Protein 5CPG (pdb70)

B-factor: mean 17.78, std 11.26, range [3.41, 78.58]

Radius of gyration: 18.69 Å; Cα contacts (8 Å, |Δi|>4): 805; chains: 2; bounding box: 46×53×46 Å

Sequence (310 aa):
SQVQNIPYAELEVGQKAEYTSSIAERDLQLFAAVSGDRNPVHLDAAYAATTQFKERIAHGMLSGALISAAIATVLPGPGTIYLGQTTLRFTRPVKLGDDLKVELEVLEKLPKNRVRMATRVFNQAGKQVVDGEAEIMAPEEKLSVELAELPPISIGSQVQNIPYAELEVGQKAEYTSSIAERDLQLFAAVSGDRNPVHLDAAYAATTQFKERIAHGMLSGALISAAIATVLPGPGTIYLGQTLRRFTRPVKLGDDLKVELEVLEKLPKNRVRMATRVFNQAGKQVVDGEAEIMAPEEKLSVELAELPPISIG

Foldseek 3Di:
DWFKFQFLVRDDAFDKDKFKFWQALVLLVVVCVVVVPPDPLSHPQVVVCPDPVNGRFHDQCSLVVRQVVCCCPPYRHPQKFFDDKDKDFDDTGGHGKMKMWMKGFHDQDPPQKTKIWTWMAIPVRHTGMTIITIMRGHNDMDIGDDDDDDDDDDD/DKAKFQFLVRDDAFDKDKFKDWAALVLLVVVCVVVVPVDPLSHPQVVVCPDPNNGRFHDLCSLVVRLVCCCCPPYRHPQKFFDDKDKDFDATGGHGKMKMWMKGFHDADPQQKTKIWTWMATPVRHTGMTIITIIRGHHDMDMDDDDDDDDDDDD

Solvent-accessible surface area: 13517 Å² total; per-residue (Å²): 141,101,38,111,0,42,5,45,88,86,1,120,96,36,58,113,20,104,43,97,29,64,3,45,79,103,24,0,23,6,0,0,22,7,1,28,5,75,15,6,24,19,17,57,56,78,84,0,55,111,27,152,64,153,70,28,20,6,6,34,1,4,2,0,0,3,0,8,0,0,5,21,12,54,4,0,0,4,47,31,92,37,47,8,4,35,1,95,28,76,99,81,11,84,46,57,11,74,4,77,1,27,1,30,0,64,68,69,36,98,166,32,53,0,77,0,5,0,52,0,41,24,111,74,51,109,47,0,3,45,2,56,2,55,0,59,3,5,122,101,98,56,52,23,101,26,18,164,35,48,92,16,62,30,110,112,99,31,120,0,27,10,46,93,86,4,117,97,37,52,121,23,106,39,85,36,63,3,47,81,108,27,1,21,5,0,0,31,6,2,24,6,74,16,11,25,18,20,58,57,77,90,0,53,111,25,154,53,151,76,26,20,5,6,31,1,4,2,0,0,4,0,8,0,0,3,23,11,50,3,0,0,5,44,29,92,37,39,7,3,42,2,120,26,78,126,69,12,53,48,51,10,74,3,71,1,37,0,32,0,54,66,60,56,108,177,31,70,0,76,0,5,0,58,0,37,17,105,69,50,107,60,1,3,43,4,58,0,78,0,46,2,9,124,117,107,78,63,16,94,21,12,156,63,31,103,20,68,38,89

InterPro domains:
  IPR002539 MaoC-like dehydratase domain [PF01575] (16-117)
  IPR003965 Fatty acid synthase [PR01483] (26-48)
  IPR003965 Fatty acid synthase [PR01483] (48-69)
  IPR029069 HotDog domain superfamily [SSF54637] (5-141)
  IPR050965 UPF0336/Enoyl-CoA hydratase-related [PTHR43437] (12-140)

Structure (mmCIF, N/CA/C/O backbone):
data_5CPG
#
_entry.id   5CPG
#
_cell.length_a   63.530
_cell.length_b   65.721
_cell.length_c   77.453
_cell.angle_alpha   90.00
_cell.angle_beta   90.00
_cell.angle_gamma   90.00
#
_symmetry.space_group_name_H-M   'P 21 21 21'
#
loop_
_entity.id
_entity.type
_entity.pdbx_description
1 polymer '(R)-specific enoyl-CoA hydratase'
2 non-polymer GLYCEROL
3 water water
#
loop_
_atom_site.group_PDB
_atom_site.id
_atom_site.type_symbol
_atom_site.label_atom_id
_atom_site.label_alt_id
_atom_site.label_comp_id
_atom_site.label_asym_id
_atom_site.label_entity_id
_atom_site.label_seq_id
_atom_site.pdbx_PDB_ins_code
_atom_site.Cartn_x
_atom_site.Cartn_y
_atom_site.Cartn_z
_atom_site.occupancy
_atom_site.B_iso_or_equiv
_atom_site.auth_seq_id
_atom_site.auth_comp_id
_atom_site.auth_asym_id
_atom_site.auth_atom_id
_atom_site.pdbx_PDB_model_num
ATOM 1 N N . SER A 1 1 ? 23.762 -4.112 -6.621 1.00 51.74 2 SER A N 1
ATOM 2 C CA . SER A 1 1 ? 23.833 -5.140 -5.591 1.00 47.03 2 SER A CA 1
ATOM 3 C C . SER A 1 1 ? 22.549 -5.191 -4.776 1.00 55.18 2 SER A C 1
ATOM 4 O O . SER A 1 1 ? 21.672 -4.327 -4.897 1.00 52.62 2 SER A O 1
ATOM 7 N N . GLN A 1 2 ? 22.446 -6.213 -3.941 1.00 46.85 3 GLN A N 1
ATOM 8 C CA . GLN A 1 2 ? 21.361 -6.298 -2.979 1.00 33.43 3 GLN A CA 1
ATOM 9 C C . GLN A 1 2 ? 21.886 -6.078 -1.571 1.00 37.44 3 GLN A C 1
AT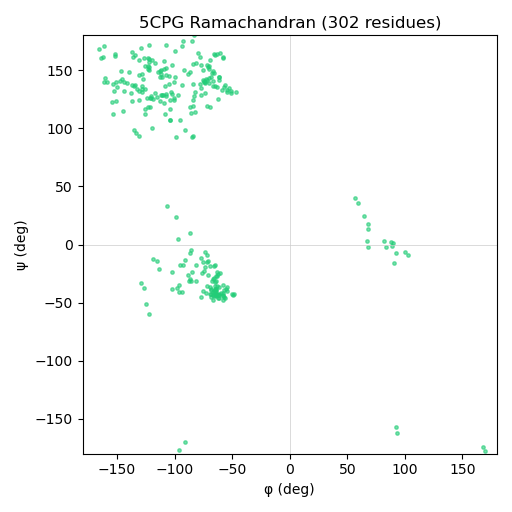OM 10 O O . GLN A 1 2 ? 23.049 -6.376 -1.275 1.00 29.81 3 GLN A O 1
ATOM 16 N N . VAL A 1 3 ? 21.021 -5.551 -0.709 1.00 28.39 4 VAL A N 1
ATOM 17 C CA . VAL A 1 3 ? 21.365 -5.324 0.687 1.00 24.64 4 VAL A CA 1
ATOM 18 C C . VAL A 1 3 ? 20.780 -6.434 1.552 1.00 20.28 4 VAL A C 1
ATOM 19 O O . VAL A 1 3 ? 19.585 -6.704 1.468 1.00 21.18 4 VAL A O 1
ATOM 23 N N . GLN A 1 4 ? 21.623 -7.086 2.358 1.00 21.39 5 GLN A N 1
ATOM 24 C CA . GLN A 1 4 ? 21.150 -8.142 3.264 1.00 27.28 5 GLN A CA 1
ATOM 25 C C . GLN A 1 4 ? 21.019 -7.586 4.665 1.00 17.79 5 GLN A C 1
ATOM 26 O O . GLN A 1 4 ? 21.870 -6.790 5.100 1.00 19.32 5 GLN A O 1
ATOM 32 N N . ASN A 1 5 ? 19.955 -7.973 5.367 1.00 21.01 6 ASN A N 1
ATOM 33 C CA . ASN A 1 5 ? 19.823 -7.525 6.749 1.00 14.04 6 ASN A CA 1
ATOM 34 C C . ASN A 1 5 ? 20.577 -8.428 7.706 1.00 28.40 6 ASN A C 1
ATOM 35 O O . ASN A 1 5 ? 21.201 -9.419 7.313 1.00 18.81 6 ASN A O 1
ATOM 40 N N . ILE A 1 6 ? 20.572 -8.012 8.956 1.00 15.47 7 ILE A N 1
ATOM 41 C CA . ILE A 1 6 ? 21.068 -8.798 10.080 1.00 19.81 7 ILE A CA 1
ATOM 42 C C . ILE A 1 6 ? 19.896 -8.996 11.052 1.00 15.09 7 ILE A C 1
ATOM 43 O O . ILE A 1 6 ? 19.556 -8.088 11.836 1.00 15.09 7 ILE A O 1
ATOM 48 N N . PRO A 1 7 ? 19.260 -10.177 11.003 1.00 17.20 8 PRO A N 1
ATOM 49 C CA . PRO A 1 7 ? 18.092 -10.461 11.841 1.00 14.32 8 PRO A CA 1
ATOM 50 C C . PRO A 1 7 ? 18.444 -10.498 13.313 1.00 19.94 8 PRO A C 1
ATOM 51 O O . PRO A 1 7 ? 19.617 -10.598 13.662 1.00 17.22 8 PRO A O 1
ATOM 55 N N . TYR A 1 8 ? 17.416 -10.415 14.158 1.00 18.48 9 TYR A N 1
ATOM 56 C CA . TYR A 1 8 ? 17.581 -10.367 15.603 1.00 17.64 9 TYR A CA 1
ATOM 57 C C . TYR A 1 8 ? 18.509 -11.465 16.163 1.00 11.44 9 TYR A C 1
ATOM 58 O O . TYR A 1 8 ? 19.375 -11.175 16.972 1.00 19.14 9 TYR A O 1
ATOM 67 N N . ALA A 1 9 ? 18.356 -12.687 15.683 1.00 24.31 10 ALA A N 1
ATOM 68 C CA . ALA A 1 9 ? 19.162 -13.795 16.200 1.00 23.20 10 ALA A CA 1
ATOM 69 C C . ALA A 1 9 ? 20.651 -13.618 15.907 1.00 27.54 10 ALA A C 1
ATOM 70 O O . ALA A 1 9 ? 21.492 -14.041 16.695 1.00 26.55 10 ALA A O 1
ATOM 72 N N . GLU A 1 10 ? 20.977 -12.974 14.786 1.00 22.28 11 GLU A N 1
ATOM 73 C CA . GLU A 1 10 ? 22.374 -12.770 14.428 1.00 24.96 11 GLU A CA 1
ATOM 74 C C . GLU A 1 10 ? 22.978 -11.531 15.073 1.00 20.28 11 GLU A C 1
ATOM 75 O O . GLU A 1 10 ? 24.188 -11.424 15.212 1.00 22.27 11 GLU A O 1
ATOM 81 N N . LEU A 1 11 ? 22.163 -10.559 15.453 1.00 19.97 12 LEU A N 1
ATOM 82 C CA . LEU A 1 11 ? 22.702 -9.387 16.134 1.00 17.19 12 LEU A CA 1
ATOM 83 C C . LEU A 1 11 ? 23.376 -9.763 17.446 1.00 19.26 12 LEU A C 1
ATOM 84 O O . LEU A 1 11 ? 22.884 -10.642 18.134 1.00 25.54 12 LEU A O 1
ATOM 89 N N . GLU A 1 12 ? 24.461 -9.079 17.799 1.00 16.83 13 GLU A N 1
ATOM 90 C CA . GLU A 1 12 ? 25.105 -9.252 19.100 1.00 15.80 13 GLU A CA 1
ATOM 91 C C . GLU A 1 12 ? 25.354 -7.933 19.744 1.00 19.04 13 GLU A C 1
ATOM 92 O O . GLU A 1 12 ? 25.689 -6.968 19.056 1.00 17.74 13 GLU A O 1
ATOM 98 N N . VAL A 1 13 ? 25.248 -7.889 21.064 1.00 13.69 14 VAL A N 1
ATOM 99 C CA . VAL A 1 13 ? 25.604 -6.699 21.795 1.00 15.66 14 VAL A CA 1
ATOM 100 C C . VAL A 1 13 ? 27.053 -6.348 21.466 1.00 27.09 14 VAL A C 1
ATOM 101 O O . VAL A 1 13 ? 27.906 -7.240 21.459 1.00 18.33 14 VAL A O 1
ATOM 105 N N . GLY A 1 14 ? 27.320 -5.063 21.214 1.00 16.28 15 GLY A N 1
ATOM 106 C CA . GLY A 1 14 ? 28.652 -4.620 20.835 1.00 20.08 15 GLY A CA 1
ATOM 107 C C . GLY A 1 14 ? 28.950 -4.588 19.343 1.00 21.75 15 GLY A C 1
ATOM 108 O O . GLY A 1 14 ? 29.953 -3.989 18.939 1.00 21.42 15 GLY A O 1
ATOM 109 N N . GLN A 1 15 ? 28.125 -5.253 18.536 1.00 15.34 16 GLN A N 1
ATOM 110 C CA . GLN A 1 15 ? 28.228 -5.214 17.078 1.00 19.80 16 GLN A CA 1
ATOM 111 C C . GLN A 1 15 ? 28.098 -3.793 16.559 1.00 17.96 16 GLN A C 1
ATOM 112 O O . GLN A 1 15 ? 27.196 -3.077 16.976 1.00 14.85 16 GLN A O 1
ATOM 118 N N . LYS A 1 16 ? 28.986 -3.383 15.653 1.00 17.93 17 LYS A N 1
ATOM 119 C CA . LYS A 1 16 ? 28.976 -2.002 15.163 1.00 15.74 17 LYS A CA 1
ATOM 120 C C . LYS A 1 16 ? 28.843 -1.944 13.640 1.00 16.89 17 LYS A C 1
ATOM 121 O O . LYS A 1 16 ? 29.078 -2.936 12.940 1.00 15.45 17 LYS A O 1
ATOM 127 N N . ALA A 1 17 ? 28.433 -0.789 13.127 1.00 15.23 18 ALA A N 1
ATOM 128 C CA . ALA A 1 17 ? 28.434 -0.553 11.684 1.00 11.52 18 ALA A CA 1
ATOM 129 C C . ALA A 1 17 ? 28.603 0.938 11.479 1.00 9.79 18 ALA A C 1
ATOM 130 O O . ALA A 1 17 ? 28.386 1.718 12.407 1.00 10.41 18 ALA A O 1
ATOM 132 N N . GLU A 1 18 ? 29.001 1.323 10.263 1.00 10.72 19 GLU A N 1
ATOM 133 C CA . GLU A 1 18 ? 29.229 2.718 9.953 1.00 13.07 19 GLU A CA 1
ATOM 134 C C . GLU A 1 18 ? 28.532 3.113 8.657 1.00 9.84 19 GLU A C 1
ATOM 135 O O . GLU A 1 18 ? 28.221 2.258 7.831 1.00 16.63 19 GLU A O 1
ATOM 141 N N . TYR A 1 19 ? 28.292 4.415 8.495 1.00 12.22 20 TYR A N 1
ATOM 142 C CA . TYR A 1 19 ? 27.497 4.916 7.363 1.00 9.85 20 TYR A CA 1
ATOM 143 C C . TYR A 1 19 ? 27.986 6.321 7.189 1.00 12.62 20 TYR A C 1
ATOM 144 O O . TYR A 1 19 ? 27.980 7.084 8.149 1.00 10.95 20 TYR A O 1
ATOM 153 N N . THR A 1 20 ? 28.478 6.679 6.002 1.00 11.93 21 THR A N 1
ATOM 154 C CA . THR A 1 20 ? 29.158 7.958 5.898 1.00 9.06 21 THR A CA 1
ATOM 155 C C . THR A 1 20 ? 28.480 8.826 4.846 1.00 14.93 21 THR A C 1
ATOM 156 O O . THR A 1 20 ? 27.886 8.310 3.900 1.00 16.76 21 THR A O 1
ATOM 160 N N . SER A 1 21 ? 28.595 10.138 5.004 1.00 12.96 22 SER A N 1
ATOM 161 C CA . SER A 1 21 ? 27.947 11.043 4.069 1.00 14.39 22 SER A CA 1
ATOM 162 C C . SER A 1 21 ? 28.692 12.367 4.020 1.00 12.34 22 SER A C 1
ATOM 163 O O . SER A 1 21 ? 29.114 12.898 5.031 1.00 14.10 22 SER A O 1
ATOM 166 N N . SER A 1 22 ? 28.860 12.914 2.819 1.00 9.82 23 SER A N 1
ATOM 167 C CA . SER A 1 22 ? 29.482 14.214 2.729 1.00 12.12 23 SER A CA 1
ATOM 168 C C . SER A 1 22 ? 28.400 15.275 2.879 1.00 11.78 23 SER A C 1
ATOM 169 O O . SER A 1 22 ? 27.277 15.039 2.496 1.00 16.93 23 SER A O 1
ATOM 172 N N . ILE A 1 23 ? 28.735 16.424 3.446 1.00 7.90 24 ILE A N 1
ATOM 173 C CA . ILE A 1 23 ? 27.777 17.520 3.575 1.00 8.76 24 ILE A CA 1
ATOM 174 C C . ILE A 1 23 ? 27.981 18.549 2.456 1.00 9.12 24 ILE A C 1
ATOM 175 O O . ILE A 1 23 ? 28.758 19.492 2.569 1.00 13.49 24 ILE A O 1
ATOM 180 N N . ALA A 1 24 ? 27.237 18.361 1.385 1.00 8.01 25 ALA A N 1
ATOM 181 C CA . ALA A 1 24 ? 27.413 19.200 0.212 1.00 8.44 25 ALA A CA 1
ATOM 182 C C . ALA A 1 24 ? 26.239 20.146 0.104 1.00 10.10 25 ALA A C 1
ATOM 183 O O . ALA A 1 24 ? 25.250 20.036 0.819 1.00 9.22 25 ALA A O 1
ATOM 185 N N . GLU A 1 25 ? 26.339 21.090 -0.807 1.00 8.45 26 GLU A N 1
ATOM 186 C CA . GLU A 1 25 ? 25.286 22.076 -0.983 1.00 6.71 26 GLU A CA 1
ATOM 187 C C . GLU A 1 25 ? 23.947 21.385 -1.242 1.00 8.06 26 GLU A C 1
ATOM 188 O O . GLU A 1 25 ? 22.906 21.796 -0.790 1.00 7.77 26 GLU A O 1
ATOM 194 N N . ARG A 1 26 ? 24.004 20.314 -1.993 1.00 7.33 27 ARG A N 1
ATOM 195 C CA . ARG A 1 26 ? 22.796 19.647 -2.421 1.00 6.71 27 ARG A CA 1
ATOM 196 C C . ARG A 1 26 ? 22.082 19.008 -1.237 1.00 6.22 27 ARG A C 1
ATOM 197 O O . ARG A 1 26 ? 20.864 18.954 -1.208 1.00 7.83 27 ARG A O 1
ATOM 205 N N . ASP A 1 27 ? 22.858 18.576 -0.241 1.00 10.34 28 ASP A N 1
ATOM 206 C CA . ASP A 1 27 ? 22.261 18.011 0.993 1.00 9.01 28 ASP A CA 1
ATOM 207 C C . ASP A 1 27 ? 21.501 19.065 1.764 1.00 7.15 28 ASP A C 1
ATOM 208 O O . ASP A 1 27 ? 20.401 18.815 2.267 1.00 8.82 28 ASP A O 1
ATOM 213 N N . LEU A 1 28 ? 22.069 20.260 1.824 1.00 5.66 29 LEU A N 1
ATOM 214 C CA . LEU A 1 28 ? 21.416 21.380 2.523 1.00 5.09 29 LEU A CA 1
ATOM 215 C C . LEU A 1 28 ? 20.145 21.708 1.795 1.00 7.68 29 LEU A C 1
ATOM 216 O O . LEU A 1 28 ? 19.112 21.925 2.410 1.00 5.98 29 LEU A O 1
ATOM 221 N N . GLN A 1 29 ? 20.204 21.747 0.458 1.00 7.35 30 GLN A N 1
ATOM 222 C CA . GLN A 1 29 ? 19.022 22.113 -0.310 1.00 6.80 30 GLN A CA 1
ATOM 223 C C . GLN A 1 29 ? 17.929 21.021 -0.233 1.00 6.17 30 GLN A C 1
ATOM 224 O O . GLN A 1 29 ? 16.770 21.341 -0.072 1.00 6.78 30 GLN A O 1
ATOM 230 N N . LEU A 1 30 ? 18.311 19.750 -0.333 1.00 5.91 31 LEU A N 1
ATOM 231 C CA . LEU A 1 30 ? 17.326 18.692 -0.247 1.00 7.86 31 LEU A CA 1
ATOM 232 C C . LEU A 1 30 ? 16.668 18.689 1.144 1.00 7.85 31 LEU A C 1
ATOM 233 O O . LEU A 1 30 ? 15.455 18.465 1.259 1.00 5.90 31 LEU A O 1
ATOM 238 N N . PHE A 1 31 ? 17.451 18.904 2.208 1.00 7.38 32 PHE A N 1
ATOM 239 C CA . PHE A 1 31 ? 16.832 18.793 3.525 1.00 5.29 32 PHE A CA 1
ATOM 240 C C . PHE A 1 31 ? 15.857 19.937 3.753 1.00 6.55 32 PHE A C 1
ATOM 241 O O . PHE A 1 31 ? 14.791 19.746 4.361 1.00 8.05 32 PHE A O 1
ATOM 249 N N . ALA A 1 32 ? 16.214 21.133 3.239 1.00 5.11 33 ALA A N 1
ATOM 250 C CA . ALA A 1 32 ? 15.322 22.300 3.335 1.00 6.98 33 ALA A CA 1
ATOM 251 C C . ALA A 1 32 ? 14.029 22.010 2.605 1.00 5.19 33 ALA A C 1
ATOM 252 O O . ALA A 1 32 ? 12.930 22.320 3.084 1.00 7.54 33 ALA A O 1
ATOM 254 N N . ALA A 1 33 ? 14.154 21.393 1.437 1.00 5.96 34 ALA A N 1
ATOM 255 C CA . ALA A 1 33 ? 12.995 21.150 0.598 1.00 10.47 34 ALA A CA 1
ATOM 256 C C . ALA A 1 33 ? 12.026 20.198 1.258 1.00 10.04 34 ALA A C 1
ATOM 257 O O . ALA A 1 33 ? 10.814 20.372 1.165 1.00 12.22 34 ALA A O 1
ATOM 259 N N . VAL A 1 34 ? 12.542 19.175 1.902 1.00 9.51 35 VAL A N 1
ATOM 260 C CA . VAL A 1 34 ? 11.639 18.173 2.435 1.00 12.08 35 VAL A CA 1
ATOM 261 C C . VAL A 1 34 ? 11.175 18.550 3.855 1.00 14.57 35 VAL A C 1
ATOM 262 O O . VAL A 1 34 ? 10.059 18.182 4.268 1.00 10.79 35 VAL A O 1
ATOM 266 N N . SER A 1 35 ? 11.979 19.337 4.588 1.00 8.81 36 SER A N 1
ATOM 267 C CA . SER A 1 35 ? 11.541 19.758 5.927 1.00 7.73 36 SER A CA 1
ATOM 268 C C . SER A 1 35 ? 10.668 21.011 5.893 1.00 6.61 36 SER A C 1
ATOM 269 O O . SER A 1 35 ? 9.810 21.225 6.769 1.00 10.17 36 SER A O 1
ATOM 272 N N . GLY A 1 36 ? 10.939 21.876 4.911 1.00 7.95 37 GLY A N 1
ATOM 273 C CA . GLY A 1 36 ? 10.347 23.194 4.870 1.00 9.44 37 GLY A CA 1
ATOM 274 C C . GLY A 1 36 ? 11.151 24.253 5.595 1.00 11.77 37 GLY A C 1
ATOM 275 O O . GLY A 1 36 ? 10.725 25.406 5.675 1.00 15.60 37 GLY A O 1
ATOM 276 N N . ASP A 1 37 ? 12.294 23.858 6.138 1.00 7.25 38 ASP A N 1
ATOM 277 C CA . ASP A 1 37 ? 13.178 24.769 6.914 1.00 8.25 38 ASP A CA 1
ATOM 278 C C . ASP A 1 37 ? 14.080 25.526 5.963 1.00 14.45 38 ASP A C 1
ATOM 279 O O . ASP A 1 37 ? 15.199 25.072 5.614 1.00 14.10 38 ASP A O 1
ATOM 284 N N . ARG A 1 38 ? 13.575 26.683 5.593 1.00 10.48 39 ARG A N 1
ATOM 285 C CA . ARG A 1 38 ? 14.240 27.589 4.644 1.00 15.28 39 ARG A CA 1
ATOM 286 C C . ARG A 1 38 ? 15.008 28.735 5.315 1.00 13.81 39 ARG A C 1
ATOM 287 O O . ARG A 1 38 ? 15.211 29.808 4.708 1.00 11.74 39 ARG A O 1
ATOM 295 N N . ASN A 1 39 ? 15.401 28.534 6.563 1.00 9.68 40 ASN A N 1
ATOM 296 C CA . ASN A 1 39 ? 16.246 29.524 7.223 1.00 10.37 40 ASN A CA 1
ATOM 297 C C . ASN A 1 39 ? 17.472 29.776 6.365 1.00 15.02 40 ASN A C 1
ATOM 298 O O . ASN A 1 39 ? 18.079 28.835 5.877 1.00 11.99 40 ASN A O 1
ATOM 303 N N . PRO A 1 40 ? 17.813 31.048 6.146 1.00 11.44 41 PRO A N 1
ATOM 304 C CA . PRO A 1 40 ? 18.791 31.345 5.090 1.00 10.79 41 PRO A CA 1
ATOM 305 C C . PRO A 1 40 ? 20.222 30.928 5.437 1.00 9.22 41 PRO A C 1
ATOM 306 O O . PRO A 1 40 ? 21.049 30.809 4.516 1.00 12.04 41 PRO A O 1
ATOM 310 N N . VAL A 1 41 ? 20.525 30.635 6.697 1.00 9.90 42 VAL A N 1
ATOM 311 C CA . VAL A 1 41 ? 21.884 30.218 7.021 1.00 13.95 42 VAL A CA 1
ATOM 312 C C . VAL A 1 41 ? 22.173 28.830 6.430 1.00 15.72 42 VAL A C 1
ATOM 313 O O . VAL A 1 41 ? 23.344 28.434 6.310 1.00 12.55 42 VAL A O 1
ATOM 317 N N . HIS A 1 42 ? 21.114 28.081 6.077 1.00 8.20 43 HIS A N 1
ATOM 318 C CA . HIS A 1 42 ? 21.289 26.794 5.407 1.00 11.61 43 HIS A CA 1
ATOM 319 C C . HIS A 1 42 ? 21.297 26.864 3.885 1.00 8.15 43 HIS A C 1
ATOM 320 O O . HIS A 1 42 ? 21.690 25.905 3.215 1.00 14.02 43 HIS A O 1
ATOM 327 N N . LEU A 1 43 ? 20.875 27.997 3.310 1.00 9.68 44 LEU A N 1
ATOM 328 C CA . LEU A 1 43 ? 20.616 28.057 1.888 1.00 12.03 44 LEU A CA 1
ATOM 329 C C . LEU A 1 43 ? 21.320 29.166 1.122 1.00 14.26 44 LEU A C 1
ATOM 330 O O . LEU A 1 43 ? 21.702 28.958 -0.005 1.00 14.41 44 LEU A O 1
ATOM 335 N N . ASP A 1 44 ? 21.438 30.330 1.742 1.00 12.64 45 ASP A N 1
ATOM 336 C CA . ASP A 1 44 ? 21.859 31.586 1.092 1.00 14.33 45 ASP A CA 1
ATOM 337 C C . ASP A 1 44 ? 23.298 31.899 1.465 1.00 11.84 45 ASP A C 1
ATOM 338 O O . ASP A 1 44 ? 23.569 32.246 2.593 1.00 15.42 45 ASP A O 1
ATOM 343 N N . ALA A 1 45 ? 24.227 31.727 0.521 1.00 11.54 46 ALA A N 1
ATOM 344 C CA . ALA A 1 45 ? 25.638 31.879 0.839 1.00 11.34 46 ALA A CA 1
ATOM 345 C C . ALA A 1 45 ? 25.966 33.335 1.230 1.00 11.32 46 ALA A C 1
ATOM 346 O O . ALA A 1 45 ? 26.735 33.590 2.143 1.00 10.60 46 ALA A O 1
ATOM 348 N N . ALA A 1 46 ? 25.342 34.267 0.531 1.00 17.32 47 ALA A N 1
ATOM 349 C CA . ALA A 1 46 ? 25.544 35.666 0.868 1.00 14.25 47 ALA A CA 1
ATOM 350 C C . ALA A 1 46 ? 25.067 35.980 2.276 1.00 17.69 47 ALA A C 1
ATOM 351 O O . ALA A 1 46 ? 25.738 36.699 3.035 1.00 14.82 47 ALA A O 1
ATOM 353 N N . TYR A 1 47 ? 23.903 35.448 2.635 1.00 14.46 48 TYR A N 1
ATOM 354 C CA . TYR A 1 47 ? 23.447 35.593 4.006 1.00 16.17 48 TYR A CA 1
ATOM 355 C C . TYR A 1 47 ? 24.384 34.918 4.999 1.00 14.19 48 TYR A C 1
ATOM 356 O O . TYR A 1 47 ? 24.712 35.474 6.041 1.00 13.80 48 TYR A O 1
ATOM 365 N N . ALA A 1 48 ? 24.806 33.689 4.708 1.00 11.90 49 ALA A N 1
ATOM 366 C CA . ALA A 1 48 ? 25.555 32.951 5.706 1.00 8.81 49 ALA A CA 1
ATOM 367 C C . ALA A 1 48 ? 26.880 33.654 5.934 1.00 12.01 49 ALA A C 1
ATOM 368 O O . ALA A 1 48 ? 27.439 33.579 7.001 1.00 11.72 49 ALA A O 1
ATOM 370 N N . ALA A 1 49 ? 27.367 34.335 4.908 1.00 11.03 50 ALA A N 1
ATOM 371 C CA . ALA A 1 49 ? 28.663 35.015 4.996 1.00 12.27 50 ALA A CA 1
ATOM 372 C C . ALA A 1 49 ? 28.627 36.115 6.070 1.00 17.84 50 ALA A C 1
ATOM 373 O O . ALA A 1 49 ? 29.671 36.488 6.626 1.00 17.95 50 ALA A O 1
ATOM 375 N N . THR A 1 50 ? 27.421 36.613 6.370 1.00 17.65 51 THR A N 1
ATOM 376 C CA . THR A 1 50 ? 27.256 37.703 7.364 1.00 17.50 51 THR A CA 1
ATOM 377 C C . THR A 1 50 ? 27.122 37.205 8.786 1.00 21.16 51 THR A C 1
ATOM 378 O O . THR A 1 50 ? 27.120 38.002 9.730 1.00 24.43 51 THR A O 1
ATOM 382 N N . THR A 1 51 ? 27.016 35.889 8.939 1.00 24.14 52 THR A N 1
ATOM 383 C CA . THR A 1 51 ? 26.864 35.261 10.245 1.00 16.17 52 THR A CA 1
ATOM 384 C C . THR A 1 51 ? 28.156 34.834 10.866 1.00 15.59 52 THR A C 1
ATOM 385 O O . THR A 1 51 ? 29.204 34.837 10.214 1.00 18.43 52 THR A O 1
ATOM 389 N N . GLN A 1 52 ? 28.090 34.434 12.136 1.00 17.73 53 GLN A N 1
ATOM 390 C CA . GLN A 1 52 ? 29.269 33.982 12.861 1.00 20.70 53 GLN A CA 1
ATOM 391 C C . GLN A 1 52 ? 29.928 32.774 12.228 1.00 16.02 53 GLN A C 1
ATOM 392 O O . GLN A 1 52 ? 31.114 32.598 12.397 1.00 18.94 53 GLN A O 1
ATOM 398 N N . PHE A 1 53 ? 29.178 31.968 11.465 1.00 13.34 54 PHE A N 1
ATOM 399 C CA . PHE A 1 53 ? 29.762 30.781 10.848 1.00 15.19 54 PHE A CA 1
ATOM 400 C C . PHE A 1 53 ? 30.518 31.086 9.549 1.00 12.83 54 PHE A C 1
ATOM 401 O O . PHE A 1 53 ? 31.294 30.247 9.080 1.00 16.39 54 PHE A O 1
ATOM 409 N N . LYS A 1 54 ? 30.261 32.251 8.952 1.00 11.62 55 LYS A N 1
ATOM 410 C CA . LYS A 1 54 ? 30.952 32.707 7.736 1.00 11.92 55 LYS A CA 1
ATOM 411 C C . LYS A 1 54 ? 30.646 31.912 6.478 1.0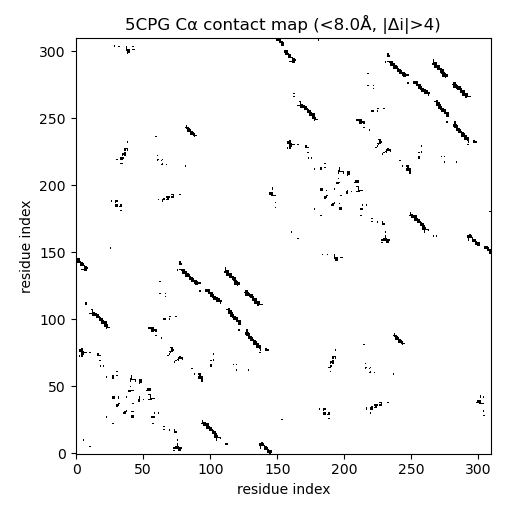0 15.17 55 LYS A C 1
ATOM 412 O O . LYS A 1 54 ? 31.135 32.243 5.402 1.00 11.74 55 LYS A O 1
ATOM 418 N N . GLU A 1 55 ? 29.832 30.868 6.612 1.00 11.80 56 GLU A N 1
ATOM 419 C CA . GLU A 1 55 ? 29.459 30.025 5.508 1.00 9.24 56 GLU A CA 1
ATOM 420 C C . GLU A 1 55 ? 28.205 29.275 5.930 1.00 10.83 56 GLU A C 1
ATOM 421 O O . GLU A 1 55 ? 27.806 29.342 7.104 1.00 9.83 56 GLU A O 1
ATOM 427 N N . ARG A 1 56 ? 27.572 28.576 4.992 1.00 11.16 57 ARG A N 1
ATOM 428 C CA . ARG A 1 56 ? 26.323 27.887 5.319 1.00 6.77 57 ARG A CA 1
ATOM 429 C C . ARG A 1 56 ? 26.573 26.680 6.237 1.00 10.09 57 ARG A C 1
ATOM 430 O O . ARG A 1 56 ? 27.635 26.071 6.230 1.00 11.49 57 ARG A O 1
ATOM 438 N N . ILE A 1 57 ? 25.566 26.331 7.025 1.00 11.30 58 ILE A N 1
ATOM 439 C CA . ILE A 1 57 ? 25.676 25.172 7.918 1.00 7.38 58 ILE A CA 1
ATOM 440 C C . ILE A 1 57 ? 24.481 24.228 7.660 1.00 7.63 58 ILE A C 1
ATOM 441 O O . ILE A 1 57 ? 23.448 24.647 7.143 1.00 8.05 58 ILE A O 1
ATOM 446 N N . ALA A 1 58 ? 24.633 22.972 8.068 1.00 6.95 59 ALA A N 1
ATOM 447 C CA . ALA A 1 58 ? 23.584 21.973 7.834 1.00 7.17 59 ALA A CA 1
ATOM 448 C C . ALA A 1 58 ? 22.520 22.111 8.899 1.00 5.96 59 ALA A C 1
ATOM 449 O O . ALA A 1 58 ? 22.782 22.616 9.998 1.00 9.27 59 ALA A O 1
ATOM 451 N N . HIS A 1 59 ? 21.319 21.665 8.577 1.00 6.56 60 HIS A N 1
ATOM 452 C CA . HIS A 1 59 ? 20.278 21.538 9.597 1.00 7.35 60 HIS A CA 1
ATOM 453 C C . HIS A 1 59 ? 20.689 20.494 10.611 1.00 4.80 60 HIS A C 1
ATOM 454 O O . HIS A 1 59 ? 21.167 19.427 10.247 1.00 4.76 60 HIS A O 1
ATOM 461 N N . GLY A 1 60 ? 20.481 20.783 11.895 1.00 8.28 61 GLY A N 1
ATOM 462 C CA . GLY A 1 60 ? 20.850 19.800 12.902 1.00 8.83 61 GLY A CA 1
ATOM 463 C C . GLY A 1 60 ? 20.226 18.452 12.662 1.00 6.06 61 GLY A C 1
ATOM 464 O O . GLY A 1 60 ? 20.876 17.423 12.845 1.00 7.60 61 GLY A O 1
ATOM 465 N N . MET A 1 61 ? 18.960 18.451 12.239 1.00 8.47 62 MET A N 1
ATOM 466 C CA . MET A 1 61 ? 18.233 17.207 12.072 1.00 6.56 62 MET A CA 1
ATOM 467 C C . MET A 1 61 ? 18.656 16.391 10.838 1.00 5.62 62 MET A C 1
ATOM 468 O O . MET A 1 61 ? 18.181 15.278 10.668 1.00 6.54 62 MET A O 1
ATOM 473 N N . LEU A 1 62 ? 19.529 16.949 9.984 1.00 6.64 63 LEU A N 1
ATOM 474 C CA . LEU A 1 62 ? 20.130 16.143 8.911 1.00 4.69 63 LEU A CA 1
ATOM 475 C C . LEU A 1 62 ? 20.800 14.891 9.539 1.00 4.74 63 LEU A C 1
ATOM 476 O O . LEU A 1 62 ? 20.721 13.788 8.979 1.00 6.98 63 LEU A O 1
ATOM 481 N N . SER A 1 63 ? 21.404 15.015 10.714 1.00 4.73 64 SER A N 1
ATOM 482 C CA . SER A 1 63 ? 21.982 13.827 11.321 1.00 8.62 64 SER A CA 1
ATOM 483 C C . SER A 1 63 ? 20.945 12.775 11.705 1.00 5.53 64 SER A C 1
ATOM 484 O O . SER A 1 63 ? 21.257 11.592 11.660 1.00 8.01 64 SER A O 1
ATOM 487 N N . GLY A 1 64 ? 19.729 13.200 12.091 1.00 7.70 65 GLY A N 1
ATOM 488 C CA . GLY A 1 64 ? 18.688 12.223 12.395 1.00 8.44 65 GLY A CA 1
ATOM 489 C C . GLY A 1 64 ? 18.323 11.473 11.131 1.00 5.73 65 GLY A C 1
ATOM 490 O O . GLY A 1 64 ? 18.106 10.294 11.148 1.00 6.92 65 GLY A O 1
ATOM 491 N N . ALA A 1 65 ? 18.251 12.188 10.013 1.00 5.30 66 ALA A N 1
ATOM 492 C CA . ALA A 1 65 ? 18.021 11.535 8.754 1.00 5.01 66 ALA A CA 1
ATOM 493 C C . ALA A 1 65 ? 19.086 10.478 8.420 1.00 5.90 66 ALA A C 1
ATOM 494 O O . ALA A 1 65 ? 18.758 9.361 8.006 1.00 6.39 66 ALA A O 1
ATOM 496 N N . LEU A 1 66 ? 20.348 10.836 8.577 1.00 6.99 67 LEU A N 1
ATOM 497 C CA . LEU A 1 66 ? 21.448 9.907 8.266 1.00 5.19 67 LEU A CA 1
ATOM 498 C C . LEU A 1 66 ? 21.424 8.698 9.194 1.00 5.51 67 LEU A C 1
ATOM 499 O O . LEU A 1 66 ? 21.586 7.584 8.744 1.00 7.06 67 LEU A O 1
ATOM 504 N N . ILE A 1 67 ? 21.193 8.931 10.495 1.00 6.95 68 ILE A N 1
ATOM 505 C CA . ILE A 1 67 ? 21.061 7.842 11.455 1.00 4.75 68 ILE A CA 1
ATOM 506 C C . ILE A 1 67 ? 19.959 6.877 11.018 1.00 6.19 68 ILE A C 1
ATOM 507 O O . ILE A 1 67 ? 20.154 5.662 11.045 1.00 6.05 68 ILE A O 1
ATOM 512 N N . SER A 1 68 ? 18.806 7.420 10.623 1.00 6.08 69 SER A N 1
ATOM 513 C CA . SER A 1 68 ? 17.680 6.530 10.290 1.00 9.63 69 SER A CA 1
ATOM 514 C C . SER A 1 68 ? 18.013 5.694 9.080 1.00 7.53 69 SER A C 1
ATOM 515 O O . SER A 1 68 ? 17.615 4.524 9.011 1.00 7.58 69 SER A O 1
ATOM 518 N N . ALA A 1 69 ? 18.744 6.266 8.123 1.00 4.86 70 ALA A N 1
ATOM 519 C CA . ALA A 1 69 ? 19.097 5.498 6.909 1.00 5.77 70 ALA A CA 1
ATOM 520 C C . ALA A 1 69 ? 20.148 4.415 7.257 1.00 8.04 70 ALA A C 1
ATOM 521 O O . ALA A 1 69 ? 20.121 3.314 6.683 1.00 9.44 70 ALA A O 1
ATOM 523 N N . ALA A 1 70 ? 21.061 4.723 8.183 1.00 7.21 71 ALA A N 1
ATOM 524 C CA . ALA A 1 70 ? 22.058 3.723 8.603 1.00 6.47 71 ALA A CA 1
ATOM 525 C C . ALA A 1 70 ? 21.355 2.531 9.201 1.00 5.69 71 ALA A C 1
ATOM 526 O O . ALA A 1 70 ? 21.691 1.392 8.935 1.00 8.84 71 ALA A O 1
ATOM 528 N N . ILE A 1 71 ? 20.362 2.795 10.031 1.00 6.43 72 ILE A N 1
ATOM 529 C CA . ILE A 1 71 ? 19.674 1.700 10.713 1.00 7.05 72 ILE A CA 1
ATOM 530 C C . ILE A 1 71 ? 18.879 0.890 9.685 1.00 9.21 72 ILE A C 1
ATOM 531 O O . ILE A 1 71 ? 18.917 -0.346 9.626 1.00 9.91 72 ILE A O 1
ATOM 536 N N . ALA A 1 72 ? 18.183 1.614 8.810 1.00 6.98 73 ALA A N 1
ATOM 537 C CA . ALA A 1 72 ? 17.336 0.974 7.824 1.00 9.61 73 ALA A CA 1
ATOM 538 C C . ALA A 1 72 ? 18.046 0.256 6.713 1.00 7.89 73 ALA A C 1
ATOM 539 O O . ALA A 1 72 ? 17.451 -0.657 6.130 1.00 10.98 73 ALA A O 1
ATOM 541 N N . THR A 1 73 ? 19.271 0.672 6.388 1.00 8.58 74 THR A N 1
ATOM 542 C CA . THR A 1 73 ? 19.962 0.054 5.240 1.00 10.42 74 THR A CA 1
ATOM 543 C C . THR A 1 73 ? 21.213 -0.725 5.602 1.00 11.57 74 THR A C 1
ATOM 544 O O . THR A 1 73 ? 21.703 -1.496 4.743 1.00 13.11 74 THR A O 1
ATOM 548 N N . VAL A 1 74 ? 21.728 -0.551 6.817 1.00 7.97 75 VAL A N 1
ATOM 549 C CA . VAL A 1 74 ? 23.016 -1.196 7.166 1.00 11.95 75 VAL A CA 1
ATOM 550 C C . VAL A 1 74 ? 22.849 -2.109 8.376 1.00 14.22 75 VAL A C 1
ATOM 551 O O . VAL A 1 74 ? 23.084 -3.300 8.250 1.00 14.60 75 VAL A O 1
ATOM 555 N N . LEU A 1 75 ? 22.424 -1.567 9.529 1.00 11.65 76 LEU A N 1
ATOM 556 C CA . LEU A 1 75 ? 22.313 -2.401 10.736 1.00 10.60 76 LEU A CA 1
ATOM 557 C C . LEU A 1 75 ? 21.120 -1.992 11.622 1.00 7.44 76 LEU A C 1
ATOM 558 O O . LEU A 1 75 ? 21.125 -0.899 12.201 1.00 8.71 76 LEU A O 1
ATOM 563 N N . PRO A 1 76 ? 20.131 -2.879 11.763 1.00 9.71 77 PRO A N 1
ATOM 564 C CA . PRO A 1 76 ? 20.052 -4.228 11.164 1.00 10.29 77 PRO A CA 1
ATOM 565 C C . PRO A 1 76 ? 19.672 -4.264 9.694 1.00 11.01 77 PRO A C 1
ATOM 566 O O . PRO A 1 76 ? 19.756 -5.306 9.071 1.00 12.89 77 PRO A O 1
ATOM 570 N N . GLY A 1 77 ? 19.217 -3.150 9.130 1.00 10.63 78 GLY A N 1
ATOM 571 C CA . GLY A 1 77 ? 18.923 -3.131 7.713 1.00 12.03 78 GLY A CA 1
ATOM 572 C C . GLY A 1 77 ? 17.492 -3.456 7.370 1.00 11.05 78 GLY A C 1
ATOM 573 O O . GLY A 1 77 ? 16.582 -3.295 8.189 1.00 13.94 78 GLY A O 1
ATOM 574 N N . PRO A 1 78 ? 17.250 -3.922 6.132 1.00 14.58 79 PRO A N 1
ATOM 575 C CA . PRO A 1 78 ? 15.855 -4.135 5.707 1.00 16.83 79 PRO A CA 1
ATOM 576 C C . PRO A 1 78 ? 14.990 -4.998 6.637 1.00 15.54 79 PRO A C 1
ATOM 577 O O . PRO A 1 78 ? 15.449 -6.024 7.114 1.00 18.19 79 PRO A O 1
ATOM 581 N N . GLY A 1 79 ? 13.760 -4.555 6.905 1.00 14.34 80 GLY A N 1
ATOM 582 C CA . GLY A 1 79 ? 12.853 -5.250 7.786 1.00 17.28 80 GLY A CA 1
ATOM 583 C C . GLY A 1 79 ? 12.770 -4.683 9.205 1.00 14.10 80 GLY A C 1
ATOM 584 O O . GLY A 1 79 ? 11.971 -5.113 9.983 1.00 18.90 80 GLY A O 1
ATOM 585 N N . THR A 1 80 ? 13.613 -3.711 9.524 1.00 11.06 81 THR A N 1
ATOM 586 C CA . THR A 1 80 ? 13.597 -3.050 10.823 1.00 11.83 81 THR A CA 1
ATOM 587 C C . THR A 1 80 ? 12.422 -2.095 10.996 1.00 15.61 81 THR A C 1
ATOM 588 O O . THR A 1 80 ? 12.060 -1.387 10.057 1.00 14.99 81 THR A O 1
ATOM 592 N N . ILE A 1 81 ? 11.835 -2.092 12.190 1.00 7.64 82 ILE A N 1
ATOM 593 C CA . ILE A 1 81 ? 10.777 -1.167 12.554 1.00 9.14 82 ILE A CA 1
ATOM 594 C C . ILE A 1 81 ? 11.338 -0.139 13.537 1.00 7.91 82 ILE A C 1
ATOM 595 O O . ILE A 1 81 ? 11.995 -0.488 14.509 1.00 8.16 82 ILE A O 1
ATOM 600 N N . TYR A 1 82 ? 11.137 1.140 13.232 1.00 7.69 83 TYR A N 1
ATOM 601 C CA . TYR A 1 82 ? 11.634 2.238 14.066 1.00 7.24 83 TYR A CA 1
ATOM 602 C C . TYR A 1 82 ? 10.656 2.541 15.130 1.00 8.65 83 TYR A C 1
ATOM 603 O O . TYR A 1 82 ? 9.505 2.872 14.835 1.00 13.15 83 TYR A O 1
ATOM 612 N N . LEU A 1 83 ? 11.069 2.383 16.389 1.00 6.28 84 LEU A N 1
ATOM 613 C CA . LEU A 1 83 ? 10.150 2.658 17.485 1.00 6.41 84 LEU A CA 1
ATOM 614 C C . LEU A 1 83 ? 10.425 4.001 18.130 1.00 8.95 84 LEU A C 1
ATOM 615 O O . LEU A 1 83 ? 9.494 4.662 18.550 1.00 8.53 84 LEU A O 1
ATOM 620 N N . GLY A 1 84 ? 11.700 4.388 18.274 1.00 6.53 85 GLY A N 1
ATOM 621 C CA . GLY A 1 84 ? 12.002 5.656 18.917 1.00 7.74 85 GLY A CA 1
ATOM 622 C C . GLY A 1 84 ? 13.433 6.091 18.643 1.00 7.80 85 GLY A C 1
ATOM 623 O O . GLY A 1 84 ? 14.301 5.245 18.302 1.00 7.62 85 GLY A O 1
ATOM 624 N N . GLN A 1 85 ? 13.685 7.383 18.836 1.00 5.00 86 GLN A N 1
ATOM 625 C CA . GLN A 1 85 ? 15.034 7.899 18.655 1.00 4.95 86 GLN A CA 1
ATOM 626 C C . GLN A 1 85 ? 15.248 9.070 19.566 1.00 6.54 86 GLN A C 1
ATOM 627 O O . GLN A 1 85 ? 14.419 10.009 19.620 1.00 7.17 86 GLN A O 1
ATOM 633 N N . THR A 1 86 ? 16.413 9.079 20.216 1.00 8.48 87 THR A N 1
ATOM 634 C CA A THR A 1 86 ? 16.833 10.250 20.965 0.50 7.08 87 THR A CA 1
ATOM 635 C CA B THR A 1 86 ? 16.839 10.256 20.958 0.50 7.08 87 THR A CA 1
ATOM 636 C C . THR A 1 86 ? 18.056 10.865 20.316 1.00 7.32 87 THR A C 1
ATOM 637 O O . THR A 1 86 ? 18.909 10.171 19.849 1.00 7.86 87 THR A O 1
ATOM 644 N N . LEU A 1 87 ? 18.088 12.173 20.283 1.00 8.12 88 LEU A N 1
ATOM 645 C CA . LEU A 1 87 ? 19.198 12.896 19.670 1.00 6.61 88 LEU A CA 1
ATOM 646 C C . LEU A 1 87 ? 19.675 14.002 20.585 1.00 10.31 88 LEU A C 1
ATOM 647 O O . LEU A 1 87 ? 18.877 14.801 21.112 1.00 11.01 88 LEU A O 1
ATOM 652 N N . ARG A 1 88 ? 20.984 14.093 20.757 1.00 9.50 89 ARG A N 1
ATOM 653 C CA . ARG A 1 88 ? 21.516 15.299 21.402 1.00 7.25 89 ARG A CA 1
ATOM 654 C C . ARG A 1 88 ? 22.474 15.920 20.397 1.00 9.03 89 ARG A C 1
ATOM 655 O O . ARG A 1 88 ? 23.361 15.240 19.877 1.00 11.80 89 ARG A O 1
ATOM 663 N N . PHE A 1 89 ? 22.280 17.200 20.120 1.00 10.28 90 PHE A N 1
ATOM 664 C CA . PHE A 1 89 ? 23.056 17.921 19.095 1.00 10.56 90 PHE A CA 1
ATOM 665 C C . PHE A 1 89 ? 24.222 18.641 19.784 1.00 12.88 90 PHE A C 1
ATOM 666 O O . PHE A 1 89 ? 24.037 19.623 20.502 1.00 20.64 90 PHE A O 1
ATOM 674 N N . THR A 1 90 ? 25.414 18.111 19.572 1.00 12.97 91 THR A N 1
ATOM 675 C CA . THR A 1 90 ? 26.591 18.489 20.357 1.00 11.85 91 THR A CA 1
ATOM 676 C C . THR A 1 90 ? 27.393 19.582 19.705 1.00 17.12 91 THR A C 1
ATOM 677 O O . THR A 1 90 ? 27.825 20.533 20.357 1.00 15.30 91 THR A O 1
ATOM 681 N N . ARG A 1 91 ? 27.536 19.466 18.397 1.00 12.40 92 ARG A N 1
ATOM 682 C CA . ARG A 1 91 ? 28.324 20.427 17.613 1.00 12.31 92 ARG A CA 1
ATOM 683 C C . ARG A 1 91 ? 27.618 20.728 16.306 1.00 13.94 92 ARG A C 1
ATOM 684 O O . ARG A 1 91 ? 26.988 19.852 15.743 1.00 10.67 92 ARG A O 1
ATOM 692 N N . PRO A 1 92 ? 27.779 21.943 15.783 1.00 11.49 93 PRO A N 1
ATOM 693 C CA . PRO A 1 92 ? 27.227 22.225 14.457 1.00 12.69 93 PRO A CA 1
ATOM 694 C C . PRO A 1 92 ? 27.968 21.487 13.338 1.00 11.53 93 PRO A C 1
ATOM 695 O O . PRO A 1 92 ? 29.124 21.053 13.483 1.00 12.88 93 PRO A O 1
ATOM 699 N N . VAL A 1 93 ? 27.280 21.341 12.227 1.00 7.98 94 VAL A N 1
ATOM 700 C CA . VAL A 1 93 ? 27.841 20.710 11.046 1.00 8.07 94 VAL A CA 1
ATOM 701 C C . VAL A 1 93 ? 27.870 21.763 9.952 1.00 10.15 94 VAL A C 1
ATOM 702 O O . VAL A 1 93 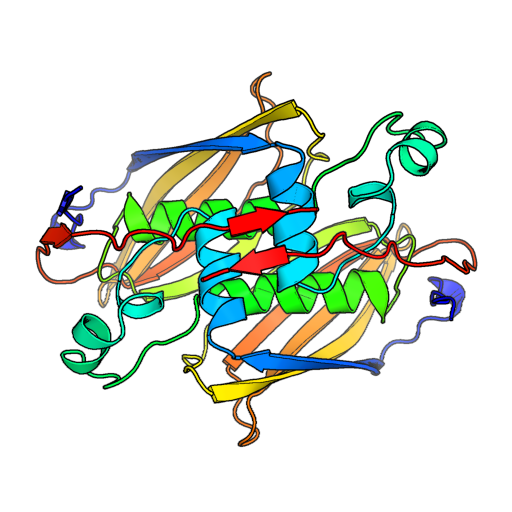? 26.845 22.426 9.712 1.00 7.28 94 VAL A O 1
ATOM 706 N N . LYS A 1 94 ? 29.020 21.926 9.295 1.00 7.51 95 LYS A N 1
ATOM 707 C CA . LYS A 1 94 ? 29.155 23.021 8.341 1.00 8.36 95 LYS A CA 1
ATOM 708 C C . LYS A 1 94 ? 29.204 22.478 6.930 1.00 8.15 95 LYS A C 1
ATOM 709 O O . LYS A 1 94 ? 29.498 21.293 6.731 1.00 9.59 95 LYS A O 1
ATOM 715 N N . LEU A 1 95 ? 28.865 23.322 5.968 1.00 7.80 96 LEU A N 1
ATOM 716 C CA . LEU A 1 95 ? 29.045 22.989 4.564 1.00 6.51 96 LEU A CA 1
ATOM 717 C C . LEU A 1 95 ? 30.463 22.509 4.342 1.00 10.66 96 LEU A C 1
ATOM 718 O O . LEU A 1 95 ? 31.418 23.148 4.799 1.00 9.46 96 LEU A O 1
ATOM 723 N N . GLY A 1 96 ? 30.621 21.367 3.670 1.00 7.65 97 GLY A N 1
ATOM 724 C CA . GLY A 1 96 ? 31.964 20.838 3.478 1.00 10.94 97 GLY A CA 1
ATOM 725 C C . GLY A 1 96 ? 32.521 19.926 4.557 1.00 11.05 97 GLY A C 1
ATOM 726 O O . GLY A 1 96 ? 33.666 19.479 4.479 1.00 12.25 97 GLY A O 1
ATOM 727 N N . ASP A 1 97 ? 31.733 19.641 5.589 1.00 8.83 98 ASP A N 1
ATOM 728 C CA . ASP A 1 97 ? 32.110 18.619 6.558 1.00 9.68 98 ASP A CA 1
ATOM 729 C C . ASP A 1 97 ? 31.801 17.245 5.987 1.00 7.09 98 ASP A C 1
ATOM 730 O O . ASP A 1 97 ? 31.075 17.148 5.005 1.00 11.52 98 ASP A O 1
ATOM 735 N N . ASP A 1 98 ? 32.352 16.168 6.583 1.00 8.68 99 ASP A N 1
ATOM 736 C CA . ASP A 1 98 ? 31.983 14.797 6.205 1.00 10.72 99 ASP A CA 1
ATOM 737 C C . ASP A 1 98 ? 31.565 14.111 7.480 1.00 9.80 99 ASP A C 1
ATOM 738 O O . ASP A 1 98 ? 32.269 14.223 8.464 1.00 14.31 99 ASP A O 1
ATOM 743 N N . LEU A 1 99 ? 30.451 13.411 7.453 1.00 12.05 100 LEU A N 1
ATOM 744 C CA . LEU A 1 99 ? 29.971 12.801 8.692 1.00 9.70 100 LEU A CA 1
ATOM 745 C C . LEU A 1 99 ? 30.066 11.294 8.620 1.00 12.57 100 LEU A C 1
ATOM 746 O O . LEU A 1 99 ? 29.869 10.683 7.583 1.00 14.74 100 LEU A O 1
ATOM 751 N N . LYS A 1 100 ? 30.332 10.693 9.775 1.00 10.74 101 LYS A N 1
ATOM 752 C CA . LYS A 1 100 ? 30.294 9.255 9.916 1.00 7.55 101 LYS A CA 1
ATOM 753 C C . LYS A 1 100 ? 29.311 8.883 11.017 1.00 8.59 101 LYS A C 1
ATOM 754 O O . LYS A 1 100 ? 29.479 9.338 12.161 1.00 8.09 101 LYS A O 1
ATOM 760 N N . VAL A 1 101 ? 28.271 8.153 10.651 1.00 11.36 102 VAL A N 1
ATOM 761 C CA . VAL A 1 101 ? 27.349 7.583 11.619 1.00 7.87 102 VAL A CA 1
ATOM 762 C C . VAL A 1 101 ? 27.938 6.281 12.126 1.00 7.63 102 VAL A C 1
ATOM 763 O O . VAL A 1 101 ? 28.361 5.423 11.327 1.00 10.62 102 VAL A O 1
ATOM 767 N N . GLU A 1 102 ? 28.021 6.168 13.439 1.00 10.28 103 GLU A N 1
ATOM 768 C CA . GLU A 1 102 ? 28.434 4.911 14.060 1.00 7.93 103 GLU A CA 1
ATOM 769 C C . GLU A 1 102 ? 27.256 4.316 14.821 1.00 9.00 103 GLU A C 1
ATOM 770 O O . GLU A 1 102 ? 26.700 4.980 15.684 1.00 13.78 103 GLU A O 1
ATOM 776 N N . LEU A 1 103 ? 26.896 3.096 14.486 1.00 7.43 104 LEU A N 1
ATOM 777 C CA . LEU A 1 103 ? 25.817 2.396 15.192 1.00 9.80 104 LEU A CA 1
ATOM 778 C C . LEU A 1 103 ? 26.457 1.374 16.092 1.00 10.70 104 LEU A C 1
ATOM 779 O O . LEU A 1 103 ? 27.434 0.743 15.707 1.00 11.71 104 LEU A O 1
ATOM 784 N N . GLU A 1 104 ? 25.866 1.136 17.255 1.00 10.85 105 GLU A N 1
ATOM 785 C CA . GLU A 1 104 ? 26.355 0.028 18.077 1.00 11.54 105 GLU A CA 1
ATOM 786 C C . GLU A 1 104 ? 25.192 -0.654 18.794 1.00 15.04 105 GLU A C 1
ATOM 787 O O . GLU A 1 104 ? 24.392 0.035 19.408 1.00 14.08 105 GLU A O 1
ATOM 793 N N . VAL A 1 105 ? 25.123 -1.984 18.742 1.00 10.18 106 VAL A N 1
ATOM 794 C CA . VAL A 1 105 ? 24.049 -2.688 19.461 1.00 14.66 106 VAL A CA 1
ATOM 795 C C . VAL A 1 105 ? 24.308 -2.628 20.978 1.00 16.71 106 VAL A C 1
ATOM 796 O O . VAL A 1 105 ? 25.362 -3.084 21.444 1.00 17.05 106 VAL A O 1
ATOM 800 N N . LEU A 1 106 ? 23.388 -2.025 21.746 1.00 11.05 107 LEU A N 1
ATOM 801 C CA . LEU A 1 106 ? 23.617 -1.850 23.189 1.00 12.76 107 LEU A CA 1
ATOM 802 C C . LEU A 1 106 ? 22.946 -2.965 23.982 1.00 20.60 107 LEU A C 1
ATOM 803 O O . LEU A 1 106 ? 23.513 -3.488 24.947 1.00 17.10 107 LEU A O 1
ATOM 808 N N . GLU A 1 107 ? 21.743 -3.332 23.572 1.00 14.33 108 GLU A N 1
ATOM 809 C CA . GLU A 1 107 ? 20.919 -4.304 24.295 1.00 13.70 108 GLU A CA 1
ATOM 810 C C . GLU A 1 107 ? 20.018 -5.042 23.330 1.00 16.44 108 GLU A C 1
ATOM 811 O O . GLU A 1 107 ? 19.477 -4.415 22.427 1.00 16.30 108 GLU A O 1
ATOM 817 N N . LYS A 1 108 ? 19.841 -6.344 23.531 1.00 13.47 109 LYS A N 1
ATOM 818 C CA . LYS A 1 108 ? 18.778 -7.094 22.888 1.00 11.35 109 LYS A CA 1
ATOM 819 C C . LYS A 1 108 ? 17.668 -7.345 23.909 1.00 15.37 109 LYS A C 1
ATOM 820 O O . LYS A 1 108 ? 17.933 -7.781 25.025 1.00 13.56 109 LYS A O 1
ATOM 826 N N . LEU A 1 109 ? 16.433 -7.053 23.511 1.00 12.74 110 LEU A N 1
ATOM 827 C CA . LEU A 1 109 ? 15.308 -6.961 24.439 1.00 12.47 110 LEU A CA 1
ATOM 828 C C . LEU A 1 109 ? 14.113 -7.807 23.950 1.00 13.01 110 LEU A C 1
ATOM 829 O O . LEU A 1 109 ? 14.093 -8.300 22.817 1.00 14.52 110 LEU A O 1
ATOM 834 N N . PRO A 1 110 ? 13.103 -7.991 24.824 1.00 12.74 111 PRO A N 1
ATOM 835 C CA . PRO A 1 110 ? 11.988 -8.833 24.372 1.00 13.81 111 PRO A CA 1
ATOM 836 C C . PRO A 1 110 ? 11.251 -8.240 23.174 1.00 16.08 111 PRO A C 1
ATOM 837 O O . PRO A 1 110 ? 11.388 -7.053 22.880 1.00 15.16 111 PRO A O 1
ATOM 841 N N . LYS A 1 111 ? 10.465 -9.076 22.522 1.00 14.63 112 LYS A N 1
ATOM 842 C CA . LYS A 1 111 ? 9.722 -8.739 21.301 1.00 17.54 112 LYS A CA 1
ATOM 843 C C . LYS A 1 111 ? 10.627 -8.300 20.147 1.00 17.95 112 LYS A C 1
ATOM 844 O O . LYS A 1 111 ? 10.246 -7.421 19.357 1.00 16.22 112 LYS A O 1
ATOM 850 N N . ASN A 1 112 ? 11.799 -8.912 20.061 1.00 14.57 113 ASN A N 1
ATOM 851 C CA . ASN A 1 112 ? 12.749 -8.653 18.984 1.00 15.43 113 ASN A CA 1
ATOM 852 C C . ASN A 1 112 ? 13.292 -7.230 18.995 1.00 17.31 113 ASN A C 1
ATOM 853 O O . ASN A 1 112 ? 13.774 -6.727 17.975 1.00 16.62 113 ASN A O 1
ATOM 858 N N . ARG A 1 113 ? 13.271 -6.607 20.158 1.00 13.53 114 ARG A N 1
ATOM 859 C CA . ARG A 1 113 ? 13.629 -5.208 20.247 1.00 13.54 114 ARG A CA 1
ATOM 860 C C . ARG A 1 113 ? 15.097 -5.035 20.531 1.00 21.20 114 ARG A C 1
ATOM 861 O O . ARG A 1 113 ? 15.738 -5.897 21.151 1.00 12.46 114 ARG A O 1
ATOM 869 N N . VAL A 1 114 ? 15.638 -3.923 20.034 1.00 10.34 115 VAL A N 1
ATOM 870 C CA . VAL A 1 114 ? 17.063 -3.630 20.174 1.00 9.04 115 VAL A CA 1
ATOM 871 C C . VAL A 1 114 ? 17.232 -2.175 20.532 1.00 11.28 115 VAL A C 1
ATOM 872 O O . VAL A 1 114 ? 16.479 -1.328 20.039 1.00 8.79 115 VAL A O 1
ATOM 876 N N . ARG A 1 115 ? 18.133 -1.889 21.478 1.00 6.22 116 ARG A N 1
ATOM 877 C CA . ARG A 1 115 ? 18.566 -0.536 21.765 1.00 8.83 116 ARG A CA 1
ATOM 878 C C . ARG A 1 115 ? 19.917 -0.323 21.079 1.00 12.29 116 ARG A C 1
ATOM 879 O O . ARG A 1 115 ? 20.833 -1.116 21.255 1.00 10.40 116 ARG A O 1
ATOM 887 N N . MET A 1 116 ? 20.005 0.712 20.243 1.00 7.95 117 MET A N 1
ATOM 888 C CA . MET A 1 116 ? 21.139 0.932 19.351 1.00 10.39 117 MET A CA 1
ATOM 889 C C . MET A 1 116 ? 21.725 2.266 19.689 1.00 12.40 117 MET A C 1
ATOM 890 O O . MET A 1 116 ? 20.981 3.272 19.753 1.00 11.17 117 MET A O 1
ATOM 895 N N . ALA A 1 117 ? 23.031 2.317 19.965 1.00 9.00 118 ALA A N 1
ATOM 896 C CA . ALA A 1 117 ? 23.657 3.616 20.136 1.00 6.57 118 ALA A CA 1
ATOM 897 C C . ALA A 1 117 ? 23.789 4.243 18.740 1.00 8.82 118 ALA A C 1
ATOM 898 O O . ALA A 1 117 ? 24.051 3.521 17.787 1.00 8.69 118 ALA A O 1
ATOM 900 N N . THR A 1 118 ? 23.566 5.551 18.617 1.00 7.18 119 THR A N 1
ATOM 901 C CA . THR A 1 118 ? 23.587 6.206 17.303 1.00 8.86 119 THR A CA 1
ATOM 902 C C . THR A 1 118 ? 24.418 7.472 17.423 1.00 6.80 119 THR A C 1
ATOM 903 O O . THR A 1 118 ? 23.940 8.491 17.885 1.00 9.36 119 THR A O 1
ATOM 907 N N . ARG A 1 119 ? 25.705 7.400 17.067 1.00 7.30 120 ARG A N 1
ATOM 908 C CA . ARG A 1 119 ? 26.614 8.522 17.243 1.00 6.48 120 ARG A CA 1
ATOM 909 C C . ARG A 1 119 ? 27.009 9.057 15.878 1.00 6.56 120 ARG A C 1
ATOM 910 O O . ARG A 1 119 ? 27.075 8.272 14.923 1.00 11.66 120 ARG A O 1
ATOM 918 N N . VAL A 1 120 ? 27.285 10.348 15.802 1.00 8.31 121 VAL A N 1
ATOM 919 C CA . VAL A 1 120 ? 27.718 10.933 14.522 1.00 4.81 121 VAL A CA 1
ATOM 920 C C . VAL A 1 120 ? 28.966 11.755 14.786 1.00 7.52 121 VAL A C 1
ATOM 921 O O . VAL A 1 120 ? 29.011 12.568 15.712 1.00 9.05 121 VAL A O 1
ATOM 925 N N . PHE A 1 121 ? 29.971 11.537 13.938 1.00 10.30 122 PHE A N 1
ATOM 926 C CA . PHE A 1 121 ? 31.249 12.242 14.037 1.00 9.56 122 PHE A CA 1
ATOM 927 C C . PHE A 1 121 ? 31.562 12.959 12.756 1.00 8.81 122 PHE A C 1
ATOM 928 O O . PHE A 1 121 ? 31.190 12.491 11.689 1.00 10.52 122 PHE A O 1
ATOM 936 N N . ASN A 1 122 ? 32.294 14.051 12.870 1.00 10.81 123 ASN A N 1
ATOM 937 C CA . ASN A 1 122 ? 32.721 14.771 11.681 1.00 14.42 123 ASN A CA 1
ATOM 938 C C . ASN A 1 122 ? 34.132 14.345 11.292 1.00 24.10 123 ASN A C 1
ATOM 939 O O . ASN A 1 122 ? 34.733 13.466 11.919 1.00 12.65 123 ASN A O 1
ATOM 944 N N . GLN A 1 123 ? 34.653 14.990 10.260 1.00 12.04 124 GLN A N 1
ATOM 945 C CA . GLN A 1 123 ? 35.919 14.568 9.638 1.00 19.02 124 GLN A CA 1
ATOM 946 C C . GLN A 1 123 ? 37.129 14.706 10.571 1.00 22.64 124 GLN A C 1
ATOM 947 O O . GLN A 1 123 ? 38.177 14.097 10.330 1.00 22.15 124 GLN A O 1
ATOM 953 N N . ALA A 1 124 ? 36.970 15.492 11.629 1.00 16.25 125 ALA A N 1
ATOM 954 C CA . ALA A 1 124 ? 38.032 15.741 12.599 1.00 21.02 125 ALA A CA 1
ATOM 955 C C . ALA A 1 124 ? 37.873 14.822 13.816 1.00 23.20 125 ALA A C 1
ATOM 956 O O . ALA A 1 124 ? 38.599 14.910 14.821 1.00 23.03 125 ALA A O 1
ATOM 958 N N . GLY A 1 125 ? 36.905 13.930 13.724 1.00 16.56 126 GLY A N 1
ATOM 959 C CA . GLY A 1 125 ? 36.685 12.968 14.783 1.00 13.97 126 GLY A CA 1
ATOM 960 C C . GLY A 1 125 ? 35.886 13.487 15.967 1.00 15.49 126 GLY A C 1
ATOM 961 O O . GLY A 1 125 ? 35.718 12.764 16.949 1.00 17.25 126 GLY A O 1
ATOM 962 N N . LYS A 1 126 ? 35.419 14.730 15.889 1.00 14.03 127 LYS A N 1
ATOM 963 C CA . LYS A 1 126 ? 34.632 15.347 16.946 1.00 9.10 127 LYS A CA 1
ATOM 964 C C . LYS A 1 126 ? 33.194 14.814 16.868 1.00 17.78 127 LYS A C 1
ATOM 965 O O . LYS A 1 126 ? 32.643 14.706 15.784 1.00 11.41 127 LYS A O 1
ATOM 971 N N . GLN A 1 127 ? 32.579 14.498 17.995 1.00 14.77 128 GLN A N 1
ATOM 972 C CA . GLN A 1 127 ? 31.183 14.017 17.936 1.00 10.62 128 GLN A CA 1
ATOM 973 C C . GLN A 1 127 ? 30.197 15.184 17.715 1.00 13.53 128 GLN A C 1
ATOM 974 O O . GLN A 1 127 ? 30.219 16.185 18.420 1.00 12.77 128 GLN A O 1
ATOM 980 N N . VAL A 1 128 ? 29.322 15.065 16.719 1.00 10.82 129 VAL A N 1
ATOM 981 C CA . VAL A 1 128 ? 28.354 16.124 16.458 1.00 9.23 129 VAL A CA 1
ATOM 982 C C . VAL A 1 128 ? 26.954 15.778 16.977 1.00 11.77 129 VAL A C 1
ATOM 983 O O . VAL A 1 128 ? 26.179 16.657 17.289 1.00 8.93 129 VAL A O 1
ATOM 987 N N . VAL A 1 129 ? 26.684 14.498 17.124 1.00 10.27 130 VAL A N 1
ATOM 988 C CA . VAL A 1 129 ? 25.397 14.027 17.661 1.00 10.02 130 VAL A CA 1
ATOM 989 C C . VAL A 1 129 ? 25.623 12.796 18.508 1.00 6.94 130 VAL A C 1
ATOM 990 O O . VAL A 1 129 ? 26.401 11.914 18.160 1.00 10.57 130 VAL A O 1
ATOM 994 N N . ASP A 1 130 ? 24.911 12.733 19.633 1.00 6.72 131 ASP A N 1
ATOM 995 C CA . ASP A 1 130 ? 24.878 11.532 20.431 1.00 11.71 131 ASP A CA 1
ATOM 996 C C . ASP A 1 130 ? 23.427 11.118 20.572 1.00 7.15 131 ASP A C 1
ATOM 997 O O . ASP A 1 130 ? 22.523 11.954 20.524 1.00 11.02 131 ASP A O 1
ATOM 1002 N N . GLY A 1 131 ? 23.192 9.844 20.780 1.00 8.38 132 GLY A N 1
ATOM 1003 C CA . GLY A 1 131 ? 21.809 9.427 20.955 1.00 13.21 132 GLY A CA 1
ATOM 1004 C C . GLY A 1 131 ? 21.633 7.938 20.927 1.00 12.96 132 GLY A C 1
ATOM 1005 O O . GLY A 1 131 ? 22.582 7.171 20.837 1.00 9.62 132 GLY A O 1
ATOM 1006 N N . GLU A 1 132 ? 20.378 7.508 21.028 1.00 10.96 133 GLU A N 1
ATOM 1007 C CA . GLU A 1 132 ? 20.098 6.097 20.972 1.00 6.67 133 GLU A CA 1
ATOM 1008 C C . GLU A 1 132 ? 18.745 5.848 20.286 1.00 8.86 133 GLU A C 1
ATOM 1009 O O . GLU A 1 132 ? 17.861 6.708 20.312 1.00 8.31 133 GLU A O 1
ATOM 1015 N N . ALA A 1 133 ? 18.640 4.706 19.613 1.00 8.38 134 ALA A N 1
ATOM 1016 C CA . ALA A 1 133 ? 17.417 4.312 18.927 1.00 9.67 134 ALA A CA 1
ATOM 1017 C C . ALA A 1 133 ? 16.792 3.095 19.601 1.00 12.25 134 ALA A C 1
ATOM 1018 O O . ALA A 1 133 ? 17.512 2.244 20.134 1.00 9.47 134 ALA A O 1
ATOM 1020 N N . GLU A 1 134 ? 15.470 2.982 19.546 1.00 7.33 135 GLU A N 1
ATOM 1021 C CA . GLU A 1 134 ? 14.807 1.746 19.925 1.00 6.77 135 GLU A CA 1
ATOM 1022 C C . GLU A 1 134 ? 14.169 1.243 18.634 1.00 7.74 135 GLU A C 1
ATOM 1023 O O . GLU A 1 134 ? 13.488 2.001 17.927 1.00 8.83 135 GLU A O 1
ATOM 1029 N N . ILE A 1 135 ? 14.454 -0.001 18.294 1.00 6.72 136 ILE A N 1
ATOM 1030 C CA . ILE A 1 135 ? 13.916 -0.608 17.078 1.00 7.04 136 ILE A CA 1
ATOM 1031 C C . ILE A 1 135 ? 13.381 -2.004 17.360 1.00 11.59 136 ILE A C 1
ATOM 1032 O O . ILE A 1 135 ? 13.710 -2.619 18.367 1.00 9.79 136 ILE A O 1
ATOM 1037 N N . MET A 1 136 ? 12.566 -2.507 16.435 1.00 8.28 137 MET A N 1
ATOM 1038 C CA . MET A 1 136 ? 12.283 -3.938 16.364 1.00 8.78 137 MET A CA 1
ATOM 1039 C C . MET A 1 136 ? 13.078 -4.498 15.207 1.00 12.50 137 MET A C 1
ATOM 1040 O O . MET A 1 136 ? 12.887 -4.113 14.047 1.00 10.61 137 MET A O 1
ATOM 1045 N N . ALA A 1 137 ? 14.010 -5.396 15.515 1.00 6.81 138 ALA A N 1
ATOM 1046 C CA . ALA A 1 137 ? 14.874 -5.906 14.467 1.00 6.86 138 ALA A CA 1
ATOM 1047 C C . ALA A 1 137 ? 14.112 -6.948 13.669 1.00 12.67 138 ALA A C 1
ATOM 1048 O O . ALA A 1 137 ? 13.110 -7.488 14.154 1.00 18.14 138 ALA A O 1
ATOM 1050 N N . PRO A 1 138 ? 14.580 -7.243 12.453 1.00 11.24 139 PRO A N 1
ATOM 1051 C CA . PRO A 1 138 ? 13.883 -8.185 11.575 1.00 14.73 139 PRO A CA 1
ATOM 1052 C C . PRO A 1 138 ? 13.934 -9.585 12.168 1.00 19.15 139 PRO A C 1
ATOM 1053 O O . PRO A 1 138 ? 14.959 -9.939 12.736 1.00 22.09 139 PRO A O 1
ATOM 1057 N N . GLU A 1 139 ? 12.845 -10.333 12.062 1.00 23.09 140 GLU A N 1
ATOM 1058 C CA . GLU A 1 139 ? 12.817 -11.723 12.516 1.00 25.20 140 GLU A CA 1
ATOM 1059 C C . GLU A 1 139 ? 13.558 -12.634 11.540 1.00 27.94 140 GLU A C 1
ATOM 1060 O O . GLU A 1 139 ? 14.286 -13.523 11.959 1.00 33.45 140 GLU A O 1
ATOM 1066 N N . GLU A 1 140 ? 13.395 -12.402 10.242 1.00 23.53 141 GLU A N 1
ATOM 1067 C CA . GLU A 1 140 ? 13.945 -13.323 9.236 1.00 26.10 141 GLU A CA 1
ATOM 1068 C C . GLU A 1 140 ? 14.998 -12.671 8.351 1.00 31.94 141 GLU A C 1
ATOM 1069 O O . GLU A 1 140 ? 15.047 -11.435 8.200 1.00 24.03 141 GLU A O 1
ATOM 1075 N N . LYS A 1 141 ? 15.863 -13.503 7.783 1.00 28.60 142 LYS A N 1
ATOM 1076 C CA . LYS A 1 141 ? 16.933 -13.019 6.927 1.00 21.74 142 LYS A CA 1
ATOM 1077 C C . LYS A 1 141 ? 16.313 -12.502 5.643 1.00 34.20 142 LYS A C 1
ATOM 1078 O O . LYS A 1 141 ? 15.331 -13.063 5.143 1.00 29.04 142 LYS A O 1
ATOM 1084 N N . LEU A 1 142 ? 16.889 -11.424 5.118 1.00 26.38 143 LEU A N 1
ATOM 1085 C CA . LEU A 1 142 ? 16.289 -10.694 4.016 1.00 31.79 143 LEU A CA 1
ATOM 1086 C C . LEU A 1 142 ? 17.340 -10.133 3.094 1.00 27.05 143 LEU A C 1
ATOM 1087 O O . LEU A 1 142 ? 18.408 -9.705 3.539 1.00 29.36 143 LEU A O 1
ATOM 1092 N N . SER A 1 143 ? 17.033 -10.157 1.803 1.00 33.43 144 SER A N 1
ATOM 1093 C CA . SER A 1 143 ? 17.886 -9.547 0.789 1.00 31.94 144 SER A CA 1
ATOM 1094 C C . SER A 1 143 ? 16.973 -8.677 -0.089 1.00 32.05 144 SER A C 1
ATOM 1095 O O . SER A 1 143 ? 15.957 -9.136 -0.613 1.00 33.69 144 SER A O 1
ATOM 1098 N N . VAL A 1 144 ? 17.304 -7.400 -0.204 1.00 31.96 145 VAL A N 1
ATOM 1099 C CA . VAL A 1 144 ? 16.382 -6.467 -0.818 1.00 17.96 145 VAL A CA 1
ATOM 1100 C C . VAL A 1 144 ? 17.146 -5.563 -1.786 1.00 18.37 145 VAL A C 1
ATOM 1101 O O . VAL A 1 144 ? 18.243 -5.119 -1.482 1.00 19.28 145 VAL A O 1
ATOM 1105 N N . GLU A 1 145 ? 16.583 -5.335 -2.968 1.00 21.04 146 GLU A N 1
ATOM 1106 C CA . GLU A 1 145 ? 17.165 -4.374 -3.888 1.00 21.33 146 GLU A CA 1
ATOM 1107 C C . GLU A 1 145 ? 16.642 -3.004 -3.467 1.00 15.24 146 GLU A C 1
ATOM 1108 O O . GLU A 1 145 ? 15.425 -2.797 -3.446 1.00 20.40 146 GLU A O 1
ATOM 1114 N N . LEU A 1 146 ? 17.535 -2.095 -3.101 1.00 16.84 147 LEU A N 1
ATOM 1115 C CA . LEU A 1 146 ? 17.108 -0.725 -2.828 1.00 15.44 147 LEU A CA 1
ATOM 1116 C C . LEU A 1 146 ? 16.624 -0.043 -4.108 1.00 16.98 147 LEU A C 1
ATOM 1117 O O . LEU A 1 146 ? 17.125 -0.320 -5.193 1.00 17.62 147 LEU A O 1
ATOM 1122 N N . ALA A 1 147 ? 15.650 0.857 -3.990 1.00 11.85 148 ALA A N 1
ATOM 1123 C CA . ALA A 1 147 ? 15.080 1.498 -5.174 1.00 13.98 148 ALA A CA 1
ATOM 1124 C C . ALA A 1 147 ? 16.011 2.582 -5.727 1.00 16.71 148 ALA A C 1
ATOM 1125 O O . ALA A 1 147 ? 16.536 3.397 -4.974 1.00 16.06 148 ALA A O 1
ATOM 1127 N N . GLU A 1 148 ? 16.211 2.600 -7.036 1.00 13.14 149 GLU A N 1
ATOM 1128 C CA . GLU A 1 148 ? 16.979 3.683 -7.638 1.00 13.03 149 GLU A CA 1
ATOM 1129 C C . GLU A 1 148 ? 16.076 4.903 -7.844 1.00 13.96 149 GLU A C 1
ATOM 1130 O O . GLU A 1 148 ? 14.964 4.786 -8.350 1.00 14.28 149 GLU A O 1
ATOM 1136 N N . LEU A 1 149 ? 16.531 6.080 -7.425 1.00 9.61 150 LEU A N 1
ATOM 1137 C CA . LEU A 1 149 ? 15.739 7.288 -7.590 1.00 8.82 150 LEU A CA 1
ATOM 1138 C C . LEU A 1 149 ? 15.762 7.748 -9.026 1.00 9.34 150 LEU A C 1
ATOM 1139 O O . LEU A 1 149 ? 16.759 7.555 -9.685 1.00 13.52 150 LEU A O 1
ATOM 1144 N N . PRO A 1 150 ? 14.683 8.414 -9.488 1.00 10.15 151 PRO A N 1
ATOM 1145 C CA . PRO A 1 150 ? 14.795 9.166 -10.738 1.00 9.60 151 PRO A CA 1
ATOM 1146 C C . PRO A 1 150 ? 15.862 10.239 -10.572 1.00 10.79 151 PRO A C 1
ATOM 1147 O O . PRO A 1 150 ? 16.226 10.563 -9.429 1.00 11.33 151 PRO A O 1
ATOM 1151 N N . PRO A 1 151 ? 16.329 10.824 -11.676 1.00 10.25 152 PRO A N 1
ATOM 1152 C CA . PRO A 1 151 ? 17.246 11.962 -11.573 1.00 10.30 152 PRO A CA 1
ATOM 1153 C C . PRO A 1 151 ? 16.586 13.142 -10.857 1.00 8.73 152 PRO A C 1
ATOM 1154 O O . PRO A 1 151 ? 15.402 13.434 -11.033 1.00 13.60 152 PRO A O 1
ATOM 1158 N N . ILE A 1 152 ? 17.384 13.812 -10.041 1.00 8.68 153 ILE A N 1
ATOM 1159 C CA . ILE A 1 152 ? 16.900 14.929 -9.253 1.00 9.48 153 ILE A CA 1
ATOM 1160 C C . ILE A 1 152 ? 17.805 16.092 -9.572 1.00 12.45 153 ILE A C 1
ATOM 1161 O O . ILE A 1 152 ? 18.995 16.033 -9.313 1.00 16.04 153 ILE A O 1
ATOM 1166 N N . SER A 1 153 ? 17.251 17.092 -10.242 1.00 10.59 154 SER A N 1
ATOM 1167 C CA . SER A 1 153 ? 18.035 18.199 -10.763 1.00 10.64 154 SER A CA 1
ATOM 1168 C C . SER A 1 153 ? 17.747 19.408 -9.941 1.00 12.92 154 SER A C 1
ATOM 1169 O O . SER A 1 153 ? 16.596 19.739 -9.695 1.00 14.55 154 SER A O 1
ATOM 1172 N N . ILE A 1 154 ? 18.812 20.054 -9.479 1.00 11.93 155 ILE A N 1
ATOM 1173 C CA . ILE A 1 154 ? 18.659 21.291 -8.739 1.00 16.29 155 ILE A CA 1
ATOM 1174 C C . ILE A 1 154 ? 19.572 22.305 -9.395 1.00 18.43 155 ILE A C 1
ATOM 1175 O O . ILE A 1 154 ? 20.734 21.989 -9.670 1.00 27.09 155 ILE A O 1
ATOM 1180 N N . GLY A 1 155 ? 19.057 23.488 -9.678 1.00 25.32 156 GLY A N 1
ATOM 1181 C CA . GLY A 1 155 ? 19.876 24.480 -10.351 1.00 36.50 156 GLY A CA 1
ATOM 1182 C C . GLY A 1 155 ? 20.253 24.095 -11.782 1.00 37.44 156 GLY A C 1
ATOM 1183 O O . GLY A 1 155 ? 19.723 23.133 -12.356 1.00 41.12 156 GLY A O 1
ATOM 1185 N N . SER B 1 1 ? 6.889 35.482 3.188 1.00 70.17 2 SER B N 1
ATOM 1186 C CA . SER B 1 1 ? 8.244 35.988 2.993 1.00 55.48 2 SER B CA 1
ATOM 1187 C C . SER B 1 1 ? 8.980 36.154 4.332 1.00 53.05 2 SER B C 1
ATOM 1188 O O . SER B 1 1 ? 9.948 35.435 4.607 1.00 37.56 2 SER B O 1
ATOM 1191 N N . GLN B 1 2 ? 8.501 37.088 5.159 1.00 52.77 3 GLN B N 1
ATOM 1192 C CA . GLN B 1 2 ? 9.150 37.453 6.424 1.00 44.99 3 GLN B CA 1
ATOM 1193 C C . GLN B 1 2 ? 8.680 36.592 7.605 1.00 48.27 3 GLN B C 1
ATOM 1194 O O . GLN B 1 2 ? 7.517 36.179 7.664 1.00 50.29 3 GLN B O 1
ATOM 1200 N N . VAL B 1 3 ? 9.580 36.331 8.547 1.00 31.61 4 VAL B N 1
ATOM 1201 C CA . VAL B 1 3 ? 9.257 35.524 9.712 1.00 32.09 4 VAL B CA 1
ATOM 1202 C C . VAL B 1 3 ? 9.858 36.156 10.962 1.00 24.18 4 VAL B C 1
ATOM 1203 O O . VAL B 1 3 ? 11.061 36.402 11.015 1.00 32.59 4 VAL B O 1
ATOM 1207 N N . GLN B 1 4 ? 9.013 36.438 11.951 1.00 22.26 5 GLN B N 1
ATOM 1208 C CA . GLN B 1 4 ? 9.442 36.946 13.251 1.00 23.78 5 GLN B CA 1
ATOM 1209 C C . GLN B 1 4 ? 9.644 35.809 14.244 1.00 21.36 5 GLN B C 1
ATOM 1210 O O . GLN B 1 4 ? 8.789 34.922 14.345 1.00 23.87 5 GLN B O 1
ATOM 1216 N N . ASN B 1 5 ? 10.714 35.841 15.024 1.00 18.48 6 ASN B N 1
ATOM 1217 C CA . ASN B 1 5 ? 10.861 34.817 16.053 1.00 17.69 6 ASN B CA 1
ATOM 1218 C C . ASN B 1 5 ? 10.077 35.202 17.297 1.00 19.92 6 ASN B C 1
ATOM 1219 O O . ASN B 1 5 ? 9.402 36.244 17.309 1.00 22.28 6 ASN B O 1
ATOM 1224 N N . ILE B 1 6 ? 10.133 34.342 18.310 1.00 18.71 7 ILE B N 1
ATOM 1225 C CA . ILE B 1 6 ? 9.458 34.550 19.581 1.00 16.59 7 ILE B CA 1
ATOM 1226 C C . ILE B 1 6 ? 10.517 34.283 20.618 1.00 16.17 7 ILE B C 1
ATOM 1227 O O . ILE B 1 6 ? 10.760 33.145 21.010 1.00 16.22 7 ILE B O 1
ATOM 1232 N N . PRO B 1 7 ? 11.204 35.349 21.055 1.00 17.73 8 PRO B N 1
ATOM 1233 C CA . PRO B 1 7 ? 12.292 35.226 22.022 1.00 14.89 8 PRO B CA 1
ATOM 1234 C C . PRO B 1 7 ? 11.878 34.587 23.341 1.00 12.80 8 PRO B C 1
ATOM 1235 O O . PRO B 1 7 ? 10.698 34.532 23.693 1.00 20.07 8 PRO B O 1
ATOM 1239 N N . TYR B 1 8 ? 12.868 34.117 24.067 1.00 17.29 9 TYR B N 1
ATOM 1240 C CA . TYR B 1 8 ? 12.644 33.483 25.345 1.00 17.32 9 TYR B CA 1
ATOM 1241 C C . TYR B 1 8 ? 11.727 34.311 26.254 1.00 20.19 9 TYR B C 1
ATOM 1242 O O . TYR B 1 8 ? 10.833 33.761 26.904 1.00 16.42 9 TYR B O 1
ATOM 1251 N N . ALA B 1 9 ? 11.929 35.628 26.290 1.00 20.64 10 ALA B N 1
ATOM 1252 C CA . ALA B 1 9 ? 11.158 36.455 27.231 1.00 18.71 10 ALA B CA 1
ATOM 1253 C C . ALA B 1 9 ? 9.720 36.602 26.775 1.00 17.95 10 ALA B C 1
ATOM 1254 O O . ALA B 1 9 ? 8.841 36.936 27.570 1.00 24.95 10 ALA B O 1
ATOM 1256 N N . GLU B 1 10 ? 9.482 36.348 25.495 1.00 18.00 11 GLU B N 1
ATOM 1257 C CA . GLU B 1 10 ? 8.144 36.409 24.911 1.00 20.85 11 GLU B CA 1
ATOM 1258 C C . GLU B 1 10 ? 7.385 35.074 25.063 1.00 24.03 11 GLU B C 1
ATOM 1259 O O . GLU B 1 10 ? 6.166 35.046 25.141 1.00 20.01 11 GLU B O 1
ATOM 1265 N N . LEU B 1 11 ? 8.109 33.961 25.095 1.00 18.16 12 LEU B N 1
ATOM 1266 C CA . LEU B 1 11 ? 7.449 32.669 25.257 1.00 16.83 12 LEU B CA 1
ATOM 1267 C C . LEU B 1 11 ? 6.710 32.582 26.576 1.00 16.52 12 LEU B C 1
ATOM 1268 O O . LEU B 1 11 ? 7.195 33.064 27.601 1.00 20.32 12 LEU B O 1
ATOM 1273 N N . GLU B 1 12 ? 5.563 31.915 26.585 1.00 13.79 13 GLU B N 1
ATOM 1274 C CA . GLU B 1 12 ? 4.964 31.602 27.887 1.00 13.77 13 GLU B CA 1
ATOM 1275 C C . GLU B 1 12 ? 4.655 30.127 27.953 1.00 17.46 13 GLU B C 1
ATOM 1276 O O . GLU B 1 12 ? 4.396 29.525 26.926 1.00 16.40 13 GLU B O 1
ATOM 1282 N N . VAL B 1 13 ? 4.759 29.538 29.144 1.00 14.97 14 VAL B N 1
ATOM 1283 C CA . VAL B 1 13 ? 4.373 28.154 29.351 1.00 20.58 14 VAL B CA 1
ATOM 1284 C C . VAL B 1 13 ? 2.927 27.912 28.884 1.00 22.60 14 VAL B C 1
ATOM 1285 O O . VAL B 1 13 ? 2.022 28.682 29.192 1.00 17.44 14 VAL B O 1
ATOM 1289 N N . GLY B 1 14 ? 2.728 26.848 28.099 1.00 13.29 15 GLY B N 1
ATOM 1290 C CA . GLY B 1 14 ? 1.444 26.551 27.496 1.00 16.61 15 GLY B CA 1
ATOM 1291 C C . GLY B 1 14 ? 1.248 27.118 26.098 1.00 15.02 15 GLY B C 1
ATOM 1292 O O . GLY B 1 14 ? 0.247 26.850 25.434 1.00 16.59 15 GLY B O 1
ATOM 1293 N N . GLN B 1 15 ? 2.175 27.939 25.635 1.00 15.45 16 GLN B N 1
ATOM 1294 C CA . GLN B 1 15 ? 2.015 28.544 24.314 1.00 13.87 16 GLN B CA 1
ATOM 1295 C C . GLN B 1 15 ? 2.087 27.455 23.244 1.00 14.21 16 GLN B C 1
ATOM 1296 O O . GLN B 1 15 ? 2.934 26.582 23.344 1.00 12.34 16 GLN B O 1
ATOM 1302 N N . LYS B 1 16 ? 1.206 27.502 22.252 1.00 12.89 17 LYS B N 1
ATOM 1303 C CA . LYS B 1 16 ? 1.218 26.467 21.197 1.00 14.72 17 LYS B CA 1
ATOM 1304 C C . LYS B 1 16 ? 1.406 27.069 19.816 1.00 15.16 17 LYS B C 1
ATOM 1305 O O . LYS B 1 16 ? 1.172 28.272 19.588 1.00 15.68 17 LYS B O 1
ATOM 1311 N N . ALA B 1 17 ? 1.849 26.236 18.871 1.00 10.29 18 ALA B N 1
ATOM 1312 C CA . ALA B 1 17 ? 1.920 26.633 17.483 1.00 13.12 18 ALA B CA 1
ATOM 1313 C C . ALA B 1 17 ? 1.762 25.393 16.640 1.00 14.70 18 ALA B C 1
ATOM 1314 O O . ALA B 1 17 ? 1.943 24.290 17.143 1.00 11.40 18 ALA B O 1
ATOM 1316 N N . GLU B 1 18 ? 1.466 25.562 15.360 1.00 13.37 19 GLU B N 1
ATOM 1317 C CA . GLU B 1 18 ? 1.319 24.395 14.536 1.00 15.90 19 GLU B CA 1
ATOM 1318 C C . GLU B 1 18 ? 2.009 24.560 13.205 1.00 13.14 19 GLU B C 1
ATOM 1319 O O . GLU B 1 18 ? 2.325 25.667 12.778 1.00 17.03 19 GLU B O 1
ATOM 1325 N N . TYR B 1 19 ? 2.262 23.434 12.543 1.00 10.93 20 TYR B N 1
ATOM 1326 C CA . TYR B 1 19 ? 3.026 23.431 11.305 1.00 11.41 20 TYR B CA 1
ATOM 1327 C C . TYR B 1 19 ? 2.484 22.247 10.536 1.00 12.17 20 TYR B C 1
ATOM 1328 O O . TYR B 1 19 ? 2.481 21.148 11.070 1.00 12.39 20 TYR B O 1
ATOM 1337 N N . THR B 1 20 ? 1.994 22.443 9.326 1.00 11.50 21 THR B N 1
ATOM 1338 C CA . THR B 1 20 ? 1.320 21.339 8.654 1.00 18.56 21 THR B CA 1
ATOM 1339 C C . THR B 1 20 ? 2.030 21.007 7.359 1.00 15.00 21 THR B C 1
ATOM 1340 O O . THR B 1 20 ? 2.762 21.816 6.798 1.00 15.22 21 THR B O 1
ATOM 1344 N N . SER B 1 21 ? 1.816 19.792 6.887 1.00 11.47 22 SER B N 1
ATOM 1345 C CA . SER B 1 21 ? 2.457 19.356 5.664 1.00 12.34 22 SER B CA 1
ATOM 1346 C C . SER B 1 21 ? 1.680 18.160 5.116 1.00 12.48 22 SER B C 1
ATOM 1347 O O . SER B 1 21 ? 1.164 17.335 5.887 1.00 16.28 22 SER B O 1
ATOM 1350 N N . SER B 1 22 ? 1.564 18.061 3.800 1.00 8.97 23 SER B N 1
ATOM 1351 C CA . SER B 1 22 ? 0.946 16.872 3.209 1.00 11.56 23 SER B CA 1
ATOM 1352 C C . SER B 1 22 ? 2.051 15.940 2.723 1.00 9.61 23 SER B C 1
ATOM 1353 O O . SER B 1 22 ? 3.094 16.423 2.290 1.00 14.68 23 SER B O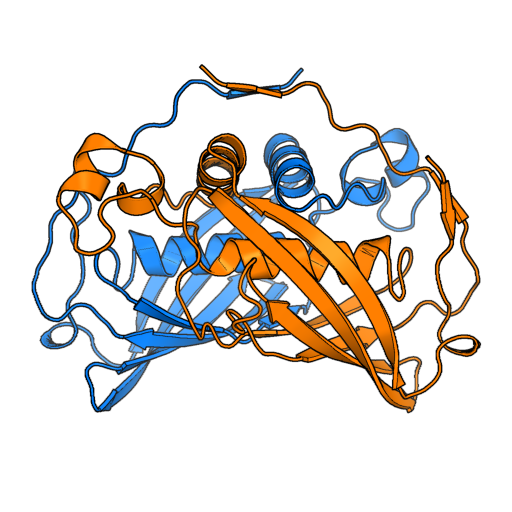 1
ATOM 1356 N N . ILE B 1 23 ? 1.849 14.634 2.833 1.00 7.61 24 ILE B N 1
ATOM 1357 C CA . ILE B 1 23 ? 2.848 13.661 2.438 1.00 8.37 24 ILE B CA 1
ATOM 1358 C C . ILE B 1 23 ? 2.655 13.258 0.983 1.00 10.34 24 ILE B C 1
ATOM 1359 O O . ILE B 1 23 ? 1.766 12.472 0.635 1.00 13.51 24 ILE B O 1
ATOM 1364 N N . ALA B 1 24 ? 3.444 13.881 0.139 1.00 8.06 25 ALA B N 1
ATOM 1365 C CA . ALA B 1 24 ? 3.390 13.668 -1.286 1.00 11.92 25 ALA B CA 1
ATOM 1366 C C . ALA B 1 24 ? 4.474 12.735 -1.756 1.00 10.93 25 ALA B C 1
ATOM 1367 O O . ALA B 1 24 ? 5.461 12.466 -1.049 1.00 7.97 25 ALA B O 1
ATOM 1369 N N . GLU B 1 25 ? 4.323 12.273 -2.987 1.00 7.65 26 GLU B N 1
ATOM 1370 C CA . GLU B 1 25 ? 5.327 11.383 -3.552 1.00 7.84 26 GLU B CA 1
ATOM 1371 C C . GLU B 1 25 ? 6.678 12.083 -3.523 1.00 9.21 26 GLU B C 1
ATOM 1372 O O . GLU B 1 25 ? 7.683 11.460 -3.181 1.00 8.03 26 GLU B O 1
ATOM 1378 N N . ARG B 1 26 ? 6.697 13.379 -3.854 1.00 10.29 27 ARG B N 1
ATOM 1379 C CA . ARG B 1 26 ? 7.979 14.119 -3.895 1.00 9.79 27 ARG B CA 1
ATOM 1380 C C . ARG B 1 26 ? 8.698 14.080 -2.549 1.00 8.36 27 ARG B C 1
ATOM 1381 O O . ARG B 1 26 ? 9.918 14.039 -2.507 1.00 8.19 27 ARG B O 1
ATOM 1389 N N . ASP B 1 27 ? 7.918 14.095 -1.470 1.00 6.55 28 ASP B N 1
ATOM 1390 C CA . ASP B 1 27 ? 8.515 14.140 -0.119 1.00 8.14 28 ASP B CA 1
ATOM 1391 C C . ASP B 1 27 ? 9.233 12.823 0.167 1.00 13.29 28 ASP B C 1
ATOM 1392 O O . ASP B 1 27 ? 10.329 12.817 0.725 1.00 10.81 28 ASP B O 1
ATOM 1397 N N . LEU B 1 28 ? 8.604 11.718 -0.201 1.00 7.45 29 LEU B N 1
ATOM 1398 C CA . LEU B 1 28 ? 9.239 10.397 -0.071 1.00 6.72 29 LEU B CA 1
ATOM 1399 C C . LEU B 1 28 ? 10.550 10.332 -0.858 1.00 8.63 29 LEU B C 1
ATOM 1400 O O . LEU B 1 28 ? 11.583 9.861 -0.378 1.00 5.87 29 LEU B O 1
ATOM 1405 N N . GLN B 1 29 ? 10.542 10.872 -2.077 1.00 7.10 30 GLN B N 1
ATOM 1406 C CA . GLN B 1 29 ? 11.719 10.778 -2.919 1.00 7.64 30 GLN B CA 1
ATOM 1407 C C . GLN B 1 29 ? 12.835 11.706 -2.429 1.00 6.95 30 GLN B C 1
ATOM 1408 O O . GLN B 1 29 ? 13.988 11.339 -2.426 1.00 7.14 30 GLN B O 1
ATOM 1414 N N . LEU B 1 30 ? 12.460 12.917 -2.033 1.00 8.44 31 LEU B N 1
ATOM 1415 C CA . LEU B 1 30 ? 13.475 13.842 -1.566 1.00 8.52 31 LEU B CA 1
ATOM 1416 C C . LEU B 1 30 ? 14.075 13.362 -0.237 1.00 5.73 31 LEU B C 1
ATOM 1417 O O . LEU B 1 30 ? 15.277 13.504 -0.025 1.00 6.04 31 LEU B O 1
ATOM 1422 N N . PHE B 1 31 ? 13.246 12.803 0.645 1.00 6.41 32 PHE B N 1
ATOM 1423 C CA . PHE B 1 31 ? 13.814 12.342 1.915 1.00 6.13 32 PHE B CA 1
ATOM 1424 C C . PHE B 1 31 ? 14.755 11.169 1.636 1.00 5.78 32 PHE B C 1
ATOM 1425 O O . PHE B 1 31 ? 15.820 11.087 2.188 1.00 6.34 32 PHE B O 1
ATOM 1433 N N . ALA B 1 32 ? 14.338 10.242 0.770 1.00 5.64 33 ALA B N 1
ATOM 1434 C CA . ALA B 1 32 ? 15.254 9.175 0.397 1.00 4.72 33 ALA B CA 1
ATOM 1435 C C . ALA B 1 32 ? 16.543 9.672 -0.194 1.00 6.86 33 ALA B C 1
ATOM 1436 O O . ALA B 1 32 ? 17.598 9.117 0.056 1.00 8.45 33 ALA B O 1
ATOM 1438 N N . ALA B 1 33 ? 16.456 10.714 -1.020 1.00 4.73 34 ALA B N 1
ATOM 1439 C CA . ALA B 1 33 ? 17.643 11.293 -1.637 1.00 6.77 34 ALA B CA 1
ATOM 1440 C C . ALA B 1 33 ? 18.612 11.836 -0.605 1.00 7.53 34 ALA B C 1
ATOM 1441 O O . ALA B 1 33 ? 19.812 11.618 -0.702 1.00 10.74 34 ALA B O 1
ATOM 1443 N N . VAL B 1 34 ? 18.094 12.569 0.365 1.00 7.30 35 VAL B N 1
ATOM 1444 C CA . VAL B 1 34 ? 19.000 13.257 1.283 1.00 7.25 35 VAL B CA 1
ATOM 1445 C C . VAL B 1 34 ? 19.485 12.276 2.363 1.00 9.06 35 VAL B C 1
ATOM 1446 O O . VAL B 1 34 ? 20.634 12.390 2.847 1.00 10.09 35 VAL B O 1
ATOM 1450 N N . SER B 1 35 ? 18.649 11.298 2.730 1.00 6.53 36 SER B N 1
ATOM 1451 C CA . SER B 1 35 ? 19.027 10.379 3.817 1.00 7.24 36 SER B CA 1
ATOM 1452 C C . SER B 1 35 ? 19.832 9.195 3.302 1.00 6.02 36 SER B C 1
ATOM 1453 O O . SER B 1 35 ? 20.674 8.657 4.014 1.00 8.66 36 SER B O 1
ATOM 1456 N N . GLY B 1 36 ? 19.557 8.791 2.068 1.00 8.28 37 GLY B N 1
ATOM 1457 C CA . GLY B 1 36 ? 20.082 7.524 1.557 1.00 7.56 37 GLY B CA 1
ATOM 1458 C C . GLY B 1 36 ? 19.164 6.329 1.834 1.00 5.79 37 GLY B C 1
ATOM 1459 O O . GLY B 1 36 ? 19.468 5.198 1.417 1.00 11.00 37 GLY B O 1
ATOM 1460 N N . ASP B 1 37 ? 18.033 6.538 2.517 1.00 5.83 38 ASP B N 1
ATOM 1461 C CA . ASP B 1 37 ? 17.154 5.396 2.807 1.00 5.38 38 ASP B CA 1
ATOM 1462 C C . ASP B 1 37 ? 16.270 5.151 1.610 1.00 5.64 38 ASP B C 1
ATOM 1463 O O . ASP B 1 37 ? 15.214 5.746 1.454 1.00 8.15 38 ASP B O 1
ATOM 1468 N N . ARG B 1 38 ? 16.721 4.260 0.747 1.00 6.91 39 ARG B N 1
ATOM 1469 C CA . ARG B 1 38 ? 15.959 3.985 -0.437 1.00 5.82 39 ARG B CA 1
ATOM 1470 C C . ARG B 1 38 ? 15.271 2.628 -0.360 1.00 10.21 39 ARG B C 1
ATOM 1471 O O . ARG B 1 38 ? 15.078 1.977 -1.390 1.00 9.30 39 ARG B O 1
ATOM 1479 N N . ASN B 1 39 ? 14.874 2.225 0.833 1.00 6.86 40 ASN B N 1
ATOM 1480 C CA . ASN B 1 39 ? 14.058 0.991 0.962 1.00 9.81 40 ASN B CA 1
ATOM 1481 C C . ASN B 1 39 ? 12.815 1.114 0.101 1.00 12.43 40 ASN B C 1
ATOM 1482 O O . ASN B 1 39 ? 12.205 2.176 0.045 1.00 11.08 40 ASN B O 1
ATOM 1487 N N . PRO B 1 40 ? 12.446 0.049 -0.621 1.00 9.56 41 PRO B N 1
ATOM 1488 C CA . PRO B 1 40 ? 11.409 0.226 -1.642 1.00 9.56 41 PRO B CA 1
ATOM 1489 C C . PRO B 1 40 ? 10.003 0.448 -1.127 1.00 10.14 41 PRO B C 1
ATOM 1490 O O . PRO B 1 40 ? 9.169 0.880 -1.917 1.00 13.77 41 PRO B O 1
ATOM 1494 N N . VAL B 1 41 ? 9.728 0.187 0.151 1.00 9.43 42 VAL B N 1
ATOM 1495 C CA . VAL B 1 41 ? 8.405 0.455 0.660 1.00 7.46 42 VAL B CA 1
ATOM 1496 C C . VAL B 1 41 ? 8.183 1.982 0.626 1.00 12.20 42 VAL B C 1
ATOM 1497 O O . VAL B 1 41 ? 7.062 2.442 0.711 1.00 11.47 42 VAL B O 1
ATOM 1501 N N . HIS B 1 42 ? 9.262 2.767 0.539 1.00 7.28 43 HIS B N 1
ATOM 1502 C CA . HIS B 1 42 ? 9.080 4.215 0.565 1.00 8.53 43 HIS B CA 1
ATOM 1503 C C . HIS B 1 42 ? 8.949 4.775 -0.835 1.00 7.97 43 HIS B C 1
ATOM 1504 O O . HIS B 1 42 ? 8.481 5.907 -1.006 1.00 12.38 43 HIS B O 1
ATOM 1511 N N . LEU B 1 43 ? 9.354 4.012 -1.844 1.00 10.03 44 LEU B N 1
ATOM 1512 C CA . LEU B 1 43 ? 9.596 4.582 -3.181 1.00 9.11 44 LEU B CA 1
ATOM 1513 C C . LEU B 1 43 ? 8.914 3.872 -4.356 1.00 11.33 44 LEU B C 1
ATOM 1514 O O . LEU B 1 43 ? 8.582 4.517 -5.345 1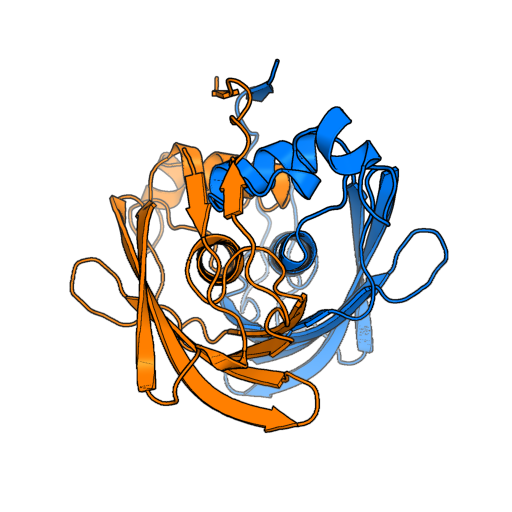.00 15.49 44 LEU B O 1
ATOM 1519 N N . ASP B 1 44 ? 8.761 2.553 -4.251 1.00 9.68 45 ASP B N 1
ATOM 1520 C CA . ASP B 1 44 ? 8.356 1.687 -5.365 1.00 15.13 45 ASP B CA 1
ATOM 1521 C C . ASP B 1 44 ? 6.898 1.315 -5.168 1.00 10.42 45 ASP B C 1
ATOM 1522 O O . ASP B 1 44 ? 6.586 0.538 -4.265 1.00 12.27 45 ASP B O 1
ATOM 1527 N N . ALA B 1 45 ? 5.971 1.882 -5.965 1.00 11.15 46 ALA B N 1
ATOM 1528 C CA . ALA B 1 45 ? 4.552 1.621 -5.693 1.00 10.44 46 ALA B CA 1
ATOM 1529 C C . ALA B 1 45 ? 4.171 0.162 -5.899 1.00 11.50 46 ALA B C 1
ATOM 1530 O O . ALA B 1 45 ? 3.353 -0.366 -5.137 1.00 9.14 46 ALA B O 1
ATOM 1532 N N . ALA B 1 46 ? 4.747 -0.459 -6.930 1.00 13.66 47 ALA B N 1
ATOM 1533 C CA . ALA B 1 46 ? 4.418 -1.836 -7.250 1.00 15.83 47 ALA B CA 1
ATOM 1534 C C . ALA B 1 46 ? 4.846 -2.715 -6.105 1.00 17.59 47 ALA B C 1
ATOM 1535 O O . ALA B 1 46 ? 4.137 -3.651 -5.729 1.00 15.40 47 ALA B O 1
ATOM 1537 N N . TYR B 1 47 ? 5.995 -2.400 -5.517 1.00 16.44 48 TYR B N 1
ATOM 1538 C CA . TYR B 1 47 ? 6.431 -3.163 -4.364 1.00 11.65 48 TYR B CA 1
ATOM 1539 C C . TYR B 1 47 ? 5.530 -2.959 -3.154 1.00 14.54 48 TYR B C 1
ATOM 1540 O O . TYR B 1 47 ? 5.125 -3.907 -2.482 1.00 12.04 48 TYR B O 1
ATOM 1549 N N . ALA B 1 48 ? 5.215 -1.705 -2.854 1.00 11.47 49 ALA B N 1
ATOM 1550 C CA . ALA B 1 48 ? 4.455 -1.418 -1.650 1.00 8.32 49 ALA B CA 1
ATOM 1551 C C . ALA B 1 48 ? 3.054 -2.024 -1.697 1.00 7.67 49 ALA B C 1
ATOM 1552 O O . ALA B 1 48 ? 2.449 -2.345 -0.656 1.00 11.29 49 ALA B O 1
ATOM 1554 N N . ALA B 1 49 ? 2.566 -2.177 -2.916 1.00 11.62 50 ALA B N 1
ATOM 1555 C CA . ALA B 1 49 ? 1.247 -2.750 -3.170 1.00 12.54 50 ALA B CA 1
ATOM 1556 C C . ALA B 1 49 ? 1.189 -4.205 -2.679 1.00 16.48 50 ALA B C 1
ATOM 1557 O O . ALA B 1 49 ? 0.111 -4.711 -2.312 1.00 16.63 50 ALA B O 1
ATOM 1559 N N . THR B 1 50 ? 2.358 -4.855 -2.659 1.00 13.48 51 THR B N 1
ATOM 1560 C CA . THR B 1 50 ? 2.474 -6.242 -2.177 1.00 18.97 51 THR B CA 1
ATOM 1561 C C . THR B 1 50 ? 2.664 -6.391 -0.673 1.00 19.63 51 THR B C 1
ATOM 1562 O O . THR B 1 50 ? 2.697 -7.529 -0.169 1.00 20.16 51 THR B O 1
ATOM 1566 N N . THR B 1 51 ? 2.809 -5.273 0.044 1.00 17.96 52 THR B N 1
ATOM 1567 C CA . THR B 1 51 ? 2.976 -5.289 1.500 1.00 18.93 52 THR B CA 1
ATOM 1568 C C . THR B 1 51 ? 1.653 -5.145 2.223 1.00 18.52 52 THR B C 1
ATOM 1569 O O . THR B 1 51 ? 0.629 -4.898 1.585 1.00 18.72 52 THR B O 1
ATOM 1573 N N . GLN B 1 52 ? 1.678 -5.255 3.556 1.00 13.02 53 GLN B N 1
ATOM 1574 C CA . GLN B 1 52 ? 0.502 -5.044 4.391 1.00 17.62 53 GLN B CA 1
ATOM 1575 C C . GLN B 1 52 ? -0.012 -3.632 4.260 1.00 19.13 53 GLN B C 1
ATOM 1576 O O . GLN B 1 52 ? -1.179 -3.381 4.488 1.00 20.73 53 GLN B O 1
ATOM 1582 N N . PHE B 1 53 ? 0.868 -2.701 3.900 1.00 18.42 54 PHE B N 1
ATOM 1583 C CA . PHE B 1 53 ? 0.447 -1.305 3.829 1.00 13.70 54 PHE B CA 1
ATOM 1584 C C . PHE B 1 53 ? -0.379 -0.984 2.591 1.00 14.82 54 PHE B C 1
ATOM 1585 O O . PHE B 1 53 ? -1.145 -0.022 2.607 1.00 16.97 54 PHE B O 1
ATOM 1593 N N . LYS B 1 54 ? -0.191 -1.780 1.546 1.00 10.06 55 LYS B N 1
ATOM 1594 C CA . LYS B 1 54 ? -0.909 -1.673 0.260 1.00 14.81 55 LYS B CA 1
ATOM 1595 C C . LYS B 1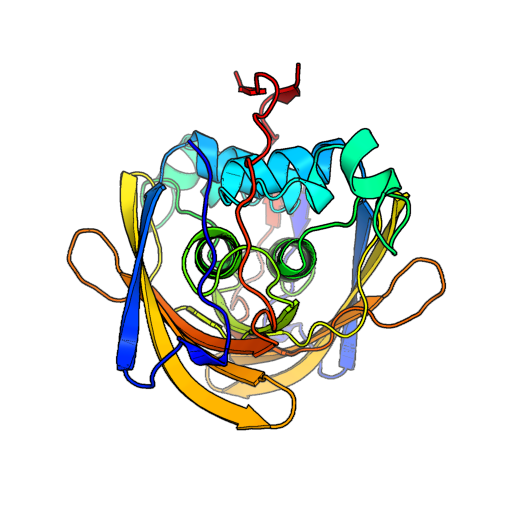 54 ? -0.582 -0.416 -0.540 1.00 10.41 55 LYS B C 1
ATOM 1596 O O . LYS B 1 54 ? -1.114 -0.239 -1.634 1.00 14.55 55 LYS B O 1
ATOM 1602 N N . GLU B 1 55 ? 0.346 0.399 -0.026 1.00 10.33 56 GLU B N 1
ATOM 1603 C CA . GLU B 1 55 ? 0.742 1.646 -0.659 1.00 7.39 56 GLU B CA 1
ATOM 1604 C C . GLU B 1 55 ? 2.041 2.082 0.019 1.00 10.20 56 GLU B C 1
ATOM 1605 O O . GLU B 1 55 ? 2.403 1.548 1.065 1.00 8.69 56 GLU B O 1
ATOM 1611 N N . ARG B 1 56 ? 2.724 3.068 -0.554 1.00 7.68 57 ARG B N 1
ATOM 1612 C CA . ARG B 1 56 ? 3.993 3.483 0.013 1.00 8.66 57 ARG B CA 1
ATOM 1613 C C . ARG B 1 56 ? 3.788 4.194 1.336 1.00 9.49 57 ARG B C 1
ATOM 1614 O O . ARG B 1 56 ? 2.760 4.804 1.584 1.00 10.63 57 ARG B O 1
ATOM 1622 N N . ILE B 1 57 ? 4.793 4.101 2.213 1.00 9.30 58 ILE B N 1
ATOM 1623 C CA . ILE B 1 57 ? 4.731 4.749 3.497 1.00 7.56 58 ILE B CA 1
ATOM 1624 C C . ILE B 1 57 ? 5.926 5.716 3.636 1.00 7.75 58 ILE B C 1
ATOM 1625 O O . ILE B 1 57 ? 6.920 5.582 2.950 1.00 7.95 58 ILE B O 1
ATOM 1630 N N . ALA B 1 58 ? 5.779 6.702 4.505 1.00 8.94 59 ALA B N 1
ATOM 1631 C CA . ALA B 1 58 ? 6.817 7.711 4.633 1.00 5.49 59 ALA B CA 1
ATOM 1632 C C . ALA B 1 58 ? 7.869 7.185 5.565 1.00 9.24 59 ALA B C 1
ATOM 1633 O O . ALA B 1 58 ? 7.584 6.359 6.434 1.00 10.81 59 ALA B O 1
ATOM 1635 N N . HIS B 1 59 ? 9.081 7.703 5.422 1.00 8.47 60 HIS B N 1
ATOM 1636 C CA . HIS B 1 59 ? 10.124 7.385 6.416 1.00 8.42 60 HIS B CA 1
ATOM 1637 C C . HIS B 1 59 ? 9.711 7.932 7.790 1.00 9.13 60 HIS B C 1
ATOM 1638 O O . HIS B 1 59 ? 9.275 9.083 7.893 1.00 8.13 60 HIS B O 1
ATOM 1645 N N . GLY B 1 60 ? 9.874 7.137 8.842 1.00 9.56 61 GLY B N 1
ATOM 1646 C CA . GLY B 1 60 ? 9.557 7.620 10.171 1.00 10.62 61 GLY B CA 1
ATOM 1647 C C . GLY B 1 60 ? 10.197 8.957 10.480 1.00 7.51 61 GLY B C 1
ATOM 1648 O O . GLY B 1 60 ? 9.548 9.864 11.038 1.00 11.07 61 GLY B O 1
ATOM 1649 N N . MET B 1 61 ? 11.468 9.110 10.085 1.00 8.05 62 MET B N 1
ATOM 1650 C CA . MET B 1 61 ? 12.250 10.286 10.385 1.00 6.93 62 MET B CA 1
ATOM 1651 C C . MET B 1 61 ? 11.813 11.518 9.598 1.00 9.49 62 MET B C 1
ATOM 1652 O O . MET B 1 61 ? 12.231 12.631 9.913 1.00 9.34 62 MET B O 1
ATOM 1657 N N . LEU B 1 62 ? 10.921 11.353 8.619 1.00 6.32 63 LEU B N 1
ATOM 1658 C CA . LEU B 1 62 ? 10.383 12.540 7.935 1.00 5.66 63 LEU B CA 1
ATOM 1659 C C . LEU B 1 62 ? 9.649 13.426 8.947 1.00 7.17 63 LEU B C 1
ATOM 1660 O O . LEU B 1 62 ? 9.729 14.651 8.869 1.00 6.35 63 LEU B O 1
ATOM 1665 N N . SER B 1 63 ? 8.964 12.812 9.921 1.00 9.29 64 SER B N 1
ATOM 1666 C CA . SER B 1 63 ? 8.332 13.593 11.013 1.00 7.03 64 SER B CA 1
ATOM 1667 C C . SER B 1 63 ? 9.353 14.342 11.850 1.00 9.36 64 SER B C 1
ATOM 1668 O O . SER B 1 63 ? 9.085 15.464 12.262 1.00 10.36 64 SER B O 1
ATOM 1671 N N . GLY B 1 64 ? 10.527 13.746 12.064 1.00 6.02 65 GLY B N 1
ATOM 1672 C CA . GLY B 1 64 ? 11.615 14.449 12.736 1.00 6.17 65 GLY B CA 1
ATOM 1673 C C . GLY B 1 64 ? 12.022 15.713 11.951 1.00 7.33 65 GLY B C 1
ATOM 1674 O O . GLY B 1 64 ? 12.233 16.805 12.530 1.00 6.44 65 GLY B O 1
ATOM 1675 N N . ALA B 1 65 ? 12.094 15.604 10.615 1.00 4.89 66 ALA B N 1
ATOM 1676 C CA . ALA B 1 65 ? 12.446 16.764 9.800 1.00 3.41 66 ALA B CA 1
ATOM 1677 C C . ALA B 1 65 ? 11.369 17.849 9.936 1.00 5.09 66 ALA B C 1
ATOM 1678 O O . ALA B 1 65 ? 11.652 19.028 10.077 1.00 6.81 66 ALA B O 1
ATOM 1680 N N . LEU B 1 66 ? 10.092 17.442 9.871 1.00 5.91 67 LEU B N 1
ATOM 1681 C CA . LEU B 1 66 ? 9.032 18.431 9.962 1.00 5.36 67 LEU B CA 1
ATOM 1682 C C . LEU B 1 66 ? 9.015 19.129 11.342 1.00 6.37 67 LEU B C 1
ATOM 1683 O O . LEU B 1 66 ? 8.847 20.360 11.393 1.00 6.95 67 LEU B O 1
ATOM 1688 N N . ILE B 1 67 ? 9.197 18.371 12.432 1.00 5.79 68 ILE B N 1
ATOM 1689 C CA . ILE B 1 67 ? 9.290 18.963 13.793 1.00 5.04 68 ILE B CA 1
ATOM 1690 C C . ILE B 1 67 ? 10.418 19.976 13.798 1.00 6.85 68 ILE B C 1
ATOM 1691 O O . ILE B 1 67 ? 10.271 21.103 14.305 1.00 5.39 68 ILE B O 1
ATOM 1696 N N . SER B 1 68 ? 11.557 19.591 13.221 1.00 5.39 69 SER B N 1
ATOM 1697 C CA . SER B 1 68 ? 12.720 20.465 13.324 1.00 5.88 69 SER B CA 1
ATOM 1698 C C . SER B 1 68 ? 12.410 21.796 12.584 1.00 4.02 69 SER B C 1
ATOM 1699 O O . SER B 1 68 ? 12.755 22.886 13.092 1.00 8.38 69 SER B O 1
ATOM 1702 N N . ALA B 1 69 ? 11.713 21.737 11.452 1.00 6.53 70 ALA B N 1
ATOM 1703 C CA . ALA B 1 69 ? 11.349 22.959 10.725 1.00 9.47 70 ALA B CA 1
ATOM 1704 C C . ALA B 1 69 ? 10.333 23.794 11.498 1.00 8.43 70 ALA B C 1
ATOM 1705 O O . ALA B 1 69 ? 10.360 25.030 11.445 1.00 9.78 70 ALA B O 1
ATOM 1707 N N . ALA B 1 70 ? 9.386 23.135 12.129 1.00 8.21 71 ALA B N 1
ATOM 1708 C CA . ALA B 1 70 ? 8.402 23.877 12.945 1.00 7.20 71 ALA B CA 1
ATOM 1709 C C . ALA B 1 70 ? 9.094 24.701 14.058 1.00 9.10 71 ALA B C 1
ATOM 1710 O O . ALA B 1 70 ? 8.759 25.876 14.291 1.00 10.25 71 ALA B O 1
ATOM 1712 N N . ILE B 1 71 ? 10.059 24.087 14.725 1.00 6.92 72 ILE B N 1
ATOM 1713 C CA . ILE B 1 71 ? 10.792 24.772 15.795 1.00 5.80 72 ILE B CA 1
ATOM 1714 C C . ILE B 1 71 ? 11.597 25.910 15.182 1.00 12.95 72 ILE B C 1
ATOM 1715 O O . ILE B 1 71 ? 11.600 27.043 15.670 1.00 10.68 72 ILE B O 1
ATOM 1720 N N . ALA B 1 72 ? 12.248 25.623 14.064 1.00 10.73 73 ALA B N 1
ATOM 1721 C CA . ALA B 1 72 ? 13.152 26.606 13.481 1.00 10.48 73 ALA B CA 1
ATOM 1722 C C . ALA B 1 72 ? 12.458 27.743 12.792 1.00 10.38 73 ALA B C 1
ATOM 1723 O O . ALA B 1 72 ? 13.057 28.803 12.598 1.00 14.68 73 ALA B O 1
ATOM 1725 N N . THR B 1 73 ? 11.212 27.556 12.371 1.00 8.48 74 THR B N 1
ATOM 1726 C CA . THR B 1 73 ? 10.563 28.614 11.597 1.00 12.44 74 THR B CA 1
ATOM 1727 C C . THR B 1 73 ? 9.305 29.206 12.216 1.00 19.26 74 THR B C 1
ATOM 1728 O O . THR B 1 73 ? 8.847 30.263 11.781 1.00 23.16 74 THR B O 1
ATOM 1732 N N . VAL B 1 74 ? 8.764 28.559 13.237 1.00 15.81 75 VAL B N 1
ATOM 1733 C CA . VAL B 1 74 ? 7.481 28.995 13.766 1.00 13.88 75 VAL B CA 1
ATOM 1734 C C . VAL B 1 74 ? 7.553 29.285 15.263 1.00 19.46 75 VAL B C 1
ATOM 1735 O O . VAL B 1 74 ? 7.174 30.380 15.689 1.00 21.16 75 VAL B O 1
ATOM 1739 N N . LEU B 1 75 ? 8.082 28.354 16.059 1.00 9.13 76 LEU B N 1
ATOM 1740 C CA . LEU B 1 75 ? 8.127 28.537 17.505 1.00 12.76 76 LEU B CA 1
ATOM 1741 C C . LEU B 1 75 ? 9.255 27.766 18.144 1.00 12.13 76 LEU B C 1
ATOM 1742 O O . LEU B 1 75 ? 9.210 26.542 18.219 1.00 11.45 76 LEU B O 1
ATOM 1747 N N . PRO B 1 76 ? 10.270 28.471 18.682 1.00 12.73 77 PRO B N 1
ATOM 1748 C CA . PRO B 1 76 ? 10.446 29.921 18.759 1.00 13.43 77 PRO B CA 1
ATOM 1749 C C . PRO B 1 76 ? 10.848 30.572 17.440 1.00 17.21 77 PRO B C 1
ATOM 1750 O O . PRO B 1 76 ? 10.762 31.785 17.308 1.00 17.10 77 PRO B O 1
ATOM 1754 N N . GLY B 1 77 ? 11.285 29.797 16.458 1.00 14.93 78 GLY B N 1
ATOM 1755 C CA . GLY B 1 77 ? 11.608 30.417 15.188 1.00 12.84 78 GLY B CA 1
ATOM 1756 C C . GLY B 1 77 ? 13.074 30.793 15.070 1.00 10.39 78 GLY B C 1
ATOM 1757 O O . GLY B 1 77 ? 13.886 30.315 15.811 1.00 12.54 78 GLY B O 1
ATOM 1758 N N . PRO B 1 78 ? 13.402 31.676 14.114 1.00 11.77 79 PRO B N 1
ATOM 1759 C CA . PRO B 1 78 ? 14.803 32.024 13.840 1.00 16.38 79 PRO B CA 1
ATOM 1760 C C . PRO B 1 78 ? 15.614 32.427 15.061 1.00 15.24 79 PRO B C 1
ATOM 1761 O O . PRO B 1 78 ? 15.172 33.214 15.895 1.00 19.19 79 PRO B O 1
ATOM 1765 N N . GLY B 1 79 ? 16.805 31.841 15.169 1.00 16.54 80 GLY B N 1
ATOM 1766 C CA . GLY B 1 79 ? 17.693 32.116 16.274 1.00 15.66 80 GLY B CA 1
ATOM 1767 C C . GLY B 1 79 ? 17.688 31.020 17.300 1.00 20.62 80 GLY B C 1
ATOM 1768 O O . GLY B 1 79 ? 18.500 31.009 18.210 1.00 22.43 80 GLY B O 1
ATOM 1769 N N . THR B 1 80 ? 16.774 30.070 17.159 1.00 15.37 81 THR B N 1
ATOM 1770 C CA . THR B 1 80 ? 16.733 28.991 18.120 1.00 14.22 81 THR B CA 1
ATOM 1771 C C . THR B 1 80 ? 17.939 28.044 17.984 1.00 19.56 81 THR B C 1
ATOM 1772 O O . THR B 1 80 ? 18.373 27.712 16.879 1.00 16.91 81 THR B O 1
ATOM 1776 N N . ILE B 1 81 ? 18.476 27.619 19.118 1.00 13.94 82 ILE B N 1
ATOM 1777 C CA . ILE B 1 81 ? 19.495 26.584 19.102 1.00 14.19 82 ILE B CA 1
ATOM 1778 C C . ILE B 1 81 ? 18.911 25.234 19.537 1.00 16.65 82 ILE B C 1
ATOM 1779 O O . ILE B 1 81 ? 18.342 25.108 20.609 1.00 12.56 82 ILE B O 1
ATOM 1784 N N . TYR B 1 82 ? 19.063 24.225 18.680 1.00 11.89 83 TYR B N 1
ATOM 1785 C CA . TYR B 1 82 ? 18.510 22.893 18.908 1.00 14.08 83 TYR B CA 1
ATOM 1786 C C . TYR B 1 82 ? 19.471 22.087 19.735 1.00 15.96 83 TYR B C 1
ATOM 1787 O O . TYR B 1 82 ? 20.578 21.801 19.299 1.00 24.58 83 TYR B O 1
ATOM 1796 N N . LEU B 1 83 ? 19.076 21.770 20.952 1.00 13.19 84 LEU B N 1
ATOM 1797 C CA . LEU B 1 83 ? 19.934 21.010 21.841 1.00 18.05 84 LEU B CA 1
ATOM 1798 C C . LEU B 1 83 ? 19.611 19.520 21.867 1.00 11.81 84 LEU B C 1
ATOM 1799 O O . LEU B 1 83 ? 20.511 18.679 21.970 1.00 12.75 84 LEU B O 1
ATOM 1804 N N . GLY B 1 84 ? 18.322 19.170 21.795 1.00 10.58 85 GLY B N 1
ATOM 1805 C CA . GLY B 1 84 ? 17.997 17.766 21.835 1.00 11.83 85 GLY B CA 1
ATOM 1806 C C . GLY B 1 84 ? 16.607 17.499 21.335 1.00 12.42 85 GLY B C 1
ATOM 1807 O O . GLY B 1 84 ? 15.756 18.397 21.324 1.00 8.97 85 GLY B O 1
ATOM 1808 N N . GLN B 1 85 ? 16.365 16.241 20.970 1.00 7.09 86 GLN B N 1
ATOM 1809 C CA . GLN B 1 85 ? 15.045 15.865 20.483 1.00 6.88 86 GLN B CA 1
ATOM 1810 C C . GLN B 1 85 ? 14.796 14.379 20.770 1.00 6.38 86 GLN B C 1
ATOM 1811 O O . GLN B 1 85 ? 15.662 13.521 20.491 1.00 8.46 86 GLN B O 1
ATOM 1817 N N . THR B 1 86 ? 13.622 14.064 21.326 1.00 7.45 87 THR B N 1
ATOM 1818 C CA . THR B 1 86 ? 13.200 12.666 21.487 1.00 9.57 87 THR B CA 1
ATOM 1819 C C . THR B 1 86 ? 12.012 12.433 20.585 1.00 5.93 87 THR B C 1
ATOM 1820 O O . THR B 1 86 ? 11.210 13.320 20.393 1.00 8.29 87 THR B O 1
ATOM 1824 N N . LEU B 1 87 ? 11.934 11.243 20.010 1.00 6.93 88 LEU B N 1
ATOM 1825 C CA . LEU B 1 87 ? 10.867 10.901 19.084 1.00 4.70 88 LEU B CA 1
ATOM 1826 C C . LEU B 1 87 ? 10.381 9.513 19.410 1.00 9.08 88 LEU B C 1
ATOM 1827 O O . LEU B 1 87 ? 11.181 8.604 19.586 1.00 8.49 88 LEU B O 1
ATOM 1832 N N A ARG B 1 88 ? 9.068 9.344 19.523 0.50 6.82 89 ARG B N 1
ATOM 1833 N N B ARG B 1 88 ? 9.064 9.365 19.515 0.50 6.82 89 ARG B N 1
ATOM 1834 C CA A ARG B 1 88 ? 8.494 8.011 19.643 0.50 8.72 89 ARG B CA 1
ATOM 1835 C CA B ARG B 1 88 ? 8.440 8.059 19.630 0.50 8.76 89 ARG B CA 1
ATOM 1836 C C A ARG B 1 88 ? 7.537 7.852 18.468 0.50 8.48 89 ARG B C 1
ATOM 1837 C C B ARG B 1 88 ? 7.556 7.901 18.410 0.50 8.50 89 ARG B C 1
ATOM 1838 O O A ARG B 1 88 ? 6.627 8.666 18.309 0.50 8.77 89 ARG B O 1
ATOM 1839 O O B ARG B 1 88 ? 6.706 8.759 18.168 0.50 8.55 89 ARG B O 1
ATOM 1854 N N . PHE B 1 89 ? 7.800 6.860 17.617 1.00 8.83 90 PHE B N 1
ATOM 1855 C CA . PHE B 1 89 ? 7.046 6.627 16.371 1.00 8.86 90 PHE B CA 1
ATOM 1856 C C . PHE B 1 89 ? 5.869 5.722 16.649 1.00 12.22 90 PHE B C 1
ATOM 1857 O O . PHE B 1 89 ? 6.012 4.485 16.788 1.00 13.22 90 PHE B O 1
ATOM 1865 N N . THR B 1 90 ? 4.690 6.329 16.760 1.00 11.08 91 THR B N 1
ATOM 1866 C CA . THR B 1 90 ? 3.585 5.579 17.320 1.00 11.19 91 THR B CA 1
ATOM 1867 C C . THR B 1 90 ? 2.688 4.913 16.279 1.00 18.59 91 THR B C 1
ATOM 1868 O O . THR B 1 90 ? 1.949 3.985 16.599 1.00 15.91 91 THR B O 1
ATOM 1872 N N . ARG B 1 91 ? 2.774 5.367 15.037 1.00 13.00 92 ARG B N 1
ATOM 1873 C CA . ARG B 1 91 ? 1.875 4.923 13.971 1.00 12.21 92 ARG B CA 1
ATOM 1874 C C . ARG B 1 91 ? 2.575 5.211 12.646 1.00 13.26 92 ARG B C 1
ATOM 1875 O O . ARG B 1 91 ? 3.199 6.240 12.515 1.00 11.44 92 ARG B O 1
ATOM 1883 N N . PRO B 1 92 ? 2.478 4.318 11.675 1.00 11.45 93 PRO B N 1
ATOM 1884 C CA . PRO B 1 92 ? 3.073 4.634 10.363 1.00 8.61 93 PRO B CA 1
ATOM 1885 C C . PRO B 1 92 ? 2.374 5.811 9.658 1.00 11.62 93 PRO B C 1
ATOM 1886 O O . PRO B 1 92 ? 1.181 6.059 9.828 1.00 11.24 93 PRO B O 1
ATOM 1890 N N . VAL B 1 93 ? 3.160 6.552 8.908 1.00 11.46 94 VAL B N 1
ATOM 1891 C CA . VAL B 1 93 ? 2.625 7.629 8.062 1.00 8.92 94 VAL B CA 1
ATOM 1892 C C . VAL B 1 93 ? 2.576 7.161 6.635 1.00 9.20 94 VAL B C 1
ATOM 1893 O O . VAL B 1 93 ? 3.568 6.647 6.118 1.00 8.80 94 VAL B O 1
ATOM 1897 N N . LYS B 1 94 ? 1.418 7.321 5.993 1.00 11.11 95 LYS B N 1
ATOM 1898 C CA . LYS B 1 94 ? 1.230 6.855 4.613 1.00 8.40 95 LYS B CA 1
ATOM 1899 C C . LYS B 1 94 ? 1.304 7.983 3.578 1.00 7.56 95 LYS B C 1
ATOM 1900 O O . LYS B 1 94 ? 1.035 9.176 3.880 1.00 8.81 95 LYS B O 1
ATOM 1906 N N . LEU B 1 95 ? 1.675 7.593 2.368 1.00 8.65 96 LEU B N 1
ATOM 1907 C CA . LEU B 1 95 ? 1.467 8.437 1.202 1.00 9.28 96 LEU B CA 1
ATOM 1908 C C . LEU B 1 95 ? 0.043 9.008 1.179 1.00 9.61 96 LEU B C 1
ATOM 1909 O O . LEU B 1 95 ? -0.927 8.278 1.405 1.00 10.42 96 LEU B O 1
ATOM 1914 N N . GLY B 1 96 ? -0.084 10.316 0.958 1.00 6.83 97 GLY B N 1
ATOM 1915 C CA . GLY B 1 96 ? -1.386 10.938 1.032 1.00 5.67 97 GLY B CA 1
ATOM 1916 C C . GLY B 1 96 ? -1.931 11.351 2.391 1.00 10.88 97 GLY B C 1
ATOM 1917 O O . GLY B 1 96 ? -3.010 11.929 2.471 1.00 9.17 97 GLY B O 1
ATOM 1918 N N . ASP B 1 97 ? -1.201 11.074 3.464 1.00 8.31 98 ASP B N 1
ATOM 1919 C CA . ASP B 1 97 ? -1.539 11.637 4.776 1.00 7.83 98 ASP B CA 1
ATOM 1920 C C . ASP B 1 97 ? -1.283 13.136 4.852 1.00 6.73 98 ASP B C 1
ATOM 1921 O O . ASP B 1 97 ? -0.468 13.680 4.110 1.00 11.19 98 ASP B O 1
ATOM 1926 N N . ASP B 1 98 ? -2.009 13.825 5.728 1.00 10.15 99 ASP B N 1
ATOM 1927 C CA . ASP B 1 98 ? -1.728 15.231 6.032 1.00 13.56 99 ASP B CA 1
ATOM 1928 C C . ASP B 1 98 ? -1.216 15.222 7.434 1.00 13.98 99 ASP B C 1
ATOM 1929 O O . ASP B 1 98 ? -1.895 14.644 8.278 1.00 14.18 99 ASP B O 1
ATOM 1934 N N . LEU B 1 99 ? -0.065 15.843 7.710 1.00 8.75 100 LEU B N 1
ATOM 1935 C CA . LEU B 1 99 ? 0.442 15.809 9.068 1.00 8.41 100 LEU B CA 1
ATOM 1936 C C . LEU B 1 99 ? 0.372 17.182 9.698 1.00 14.02 100 LEU B C 1
ATOM 1937 O O . LEU B 1 99 ? 0.567 18.192 9.028 1.00 13.07 100 LEU B O 1
ATOM 1942 N N . LYS B 1 100 ? 0.078 17.214 10.982 1.00 9.06 101 LYS B N 1
ATOM 1943 C CA . LYS B 1 100 ? 0.071 18.458 11.709 1.00 7.68 101 LYS B CA 1
ATOM 1944 C C . LYS B 1 100 ? 1.056 18.309 12.833 1.00 5.82 101 LYS B C 1
ATOM 1945 O O . LYS B 1 100 ? 0.861 17.419 13.682 1.00 7.10 101 LYS B O 1
ATOM 1951 N N . VAL B 1 101 ? 2.117 19.139 12.843 1.00 6.81 102 VAL B N 1
ATOM 1952 C CA . VAL B 1 101 ? 3.015 19.246 14.010 1.00 8.06 102 VAL B CA 1
ATOM 1953 C C . VAL B 1 101 ? 2.415 20.219 15.029 1.00 8.69 102 VAL B C 1
ATOM 1954 O O . VAL B 1 101 ? 2.092 21.347 14.691 1.00 9.01 102 VAL B O 1
ATOM 1958 N N . GLU B 1 102 ? 2.233 19.748 16.248 1.00 5.60 103 GLU B N 1
ATOM 1959 C CA . GLU B 1 102 ? 1.811 20.638 17.322 1.00 10.43 103 GLU B CA 1
ATOM 1960 C C . GLU B 1 102 ? 2.980 20.851 18.298 1.00 8.59 103 GLU B C 1
ATOM 1961 O O . GLU B 1 102 ? 3.520 19.878 18.819 1.00 9.93 103 GLU B O 1
ATOM 1967 N N . LEU B 1 103 ? 3.384 22.105 18.499 1.00 8.28 104 LEU B N 1
ATOM 1968 C CA . LEU B 1 103 ? 4.417 22.456 19.450 1.00 8.16 104 LEU B CA 1
ATOM 1969 C C . LEU B 1 103 ? 3.757 23.085 20.679 1.00 12.32 104 LEU B C 1
ATOM 1970 O O . LEU B 1 103 ? 2.827 23.880 20.551 1.00 11.25 104 LEU B O 1
ATOM 1975 N N . GLU B 1 104 ? 4.231 22.714 21.853 1.00 13.14 105 GLU B N 1
ATOM 1976 C CA . GLU B 1 104 ? 3.747 23.395 23.072 1.00 13.37 105 GLU B CA 1
ATOM 1977 C C . GLU B 1 104 ? 4.882 23.677 24.030 1.00 13.58 105 GLU B C 1
ATOM 1978 O O . GLU B 1 104 ? 5.650 22.777 24.367 1.00 12.21 105 GLU B O 1
ATOM 1984 N N . VAL B 1 105 ? 4.974 24.920 24.509 1.00 14.58 106 VAL B N 1
ATOM 1985 C CA . VAL B 1 105 ? 5.983 25.245 25.513 1.00 13.48 106 VAL B CA 1
ATOM 1986 C C . VAL B 1 105 ? 5.653 24.564 26.848 1.00 16.58 106 VAL B C 1
ATOM 1987 O O . VAL B 1 105 ? 4.597 24.830 27.448 1.00 13.89 106 VAL B O 1
ATOM 1991 N N . LEU B 1 106 ? 6.537 23.696 27.324 1.00 11.73 107 LEU B N 1
ATOM 1992 C CA . LEU B 1 106 ? 6.248 22.953 28.567 1.00 10.88 107 LEU B CA 1
ATOM 1993 C C . LEU B 1 106 ? 6.871 23.605 29.803 1.00 21.19 107 LEU B C 1
ATOM 1994 O O . LEU B 1 106 ? 6.300 23.512 30.900 1.00 17.90 107 LEU B O 1
ATOM 1999 N N . GLU B 1 107 ? 8.056 24.195 29.626 1.00 16.45 108 GLU B N 1
ATOM 2000 C CA . GLU B 1 107 ? 8.841 24.743 30.742 1.00 13.81 108 GLU B CA 1
ATOM 2001 C C . GLU B 1 107 ? 9.877 25.713 30.241 1.00 21.47 108 GLU B C 1
ATOM 2002 O O . GLU B 1 107 ? 10.494 25.482 29.204 1.00 17.64 108 GLU B O 1
ATOM 2008 N N . LYS B 1 108 ? 10.062 26.807 30.976 1.00 17.60 109 LYS B N 1
ATOM 2009 C CA . LYS B 1 108 ? 11.165 27.747 30.722 1.00 16.85 109 LYS B CA 1
ATOM 2010 C C . LYS B 1 108 ? 12.145 27.637 31.849 1.00 15.28 109 LYS B C 1
ATOM 2011 O O . LYS B 1 108 ? 11.749 27.648 33.019 1.00 19.97 109 LYS B O 1
ATOM 2017 N N . LEU B 1 109 ? 13.407 27.458 31.496 1.00 15.93 110 LEU B N 1
ATOM 2018 C CA . LEU B 1 109 ? 14.444 27.107 32.448 1.00 20.58 110 LEU B CA 1
ATOM 2019 C C . LEU B 1 109 ? 15.528 28.167 32.376 1.00 17.89 110 LEU B C 1
ATOM 2020 O O . LEU B 1 109 ? 15.481 29.018 31.492 1.00 16.18 110 LEU B O 1
ATOM 2025 N N . PRO B 1 110 ? 16.509 28.128 33.298 1.00 25.16 111 PRO B N 1
ATOM 2026 C CA . PRO B 1 110 ? 17.614 29.100 33.230 1.00 22.92 111 PRO B CA 1
ATOM 2027 C C . PRO B 1 110 ? 18.393 29.067 31.911 1.00 24.90 111 PRO B C 1
ATOM 2028 O O . PRO B 1 110 ? 18.336 28.077 31.175 1.00 24.22 111 PRO B O 1
ATOM 2032 N N . LYS B 1 111 ? 19.102 30.155 31.631 1.00 22.79 112 LYS B N 1
ATOM 2033 C CA . LYS B 1 111 ? 19.987 30.285 30.480 1.00 15.89 112 LYS B CA 1
ATOM 2034 C C . LYS B 1 111 ? 19.271 30.032 29.146 1.00 24.02 112 LYS B C 1
ATOM 2035 O O . LYS B 1 111 ? 19.816 29.419 28.242 1.00 21.88 112 LYS B O 1
ATOM 2041 N N . ASN B 1 112 ? 18.048 30.528 29.058 1.00 16.23 113 ASN B N 1
ATOM 2042 C CA . ASN B 1 112 ? 17.250 30.524 27.833 1.00 13.85 113 ASN B CA 1
ATOM 2043 C C . ASN B 1 112 ? 16.808 29.122 27.371 1.00 17.79 113 ASN B C 1
ATOM 2044 O O . ASN B 1 112 ? 16.302 28.981 26.248 1.00 15.26 113 ASN B O 1
ATOM 2049 N N . ARG B 1 113 ? 16.953 28.134 28.246 1.00 16.49 114 ARG B N 1
ATOM 2050 C CA . ARG B 1 113 ? 16.526 26.755 27.932 1.00 17.21 114 ARG B CA 1
ATOM 2051 C C . ARG B 1 113 ? 15.001 26.658 27.966 1.00 18.78 114 ARG B C 1
ATOM 2052 O O . ARG B 1 113 ? 14.336 27.192 28.871 1.00 16.09 114 ARG B O 1
ATOM 2060 N N . VAL B 1 114 ? 14.443 25.934 27.000 1.00 13.38 115 VAL B N 1
ATOM 2061 C CA . VAL B 1 114 ? 12.999 25.715 26.946 1.00 14.58 115 VAL B CA 1
ATOM 2062 C C . VAL B 1 114 ? 12.770 24.252 26.677 1.00 17.68 115 VAL B C 1
ATOM 2063 O O . VAL B 1 114 ? 13.479 23.705 25.858 1.00 13.58 115 VAL B O 1
ATOM 2067 N N . ARG B 1 115 ? 11.812 23.630 27.371 1.00 13.55 116 ARG B N 1
ATOM 2068 C CA . ARG B 1 115 ? 11.333 22.281 26.994 1.00 14.47 116 ARG B CA 1
ATOM 2069 C C . ARG B 1 115 ? 10.065 22.411 26.159 1.00 13.93 116 ARG B C 1
ATOM 2070 O O . ARG B 1 115 ? 9.117 23.096 26.582 1.00 12.34 116 ARG B O 1
ATOM 2078 N N . MET B 1 116 ? 10.027 21.750 24.990 1.00 11.25 117 MET B N 1
ATOM 2079 C CA . MET B 1 116 ? 8.924 21.911 24.029 1.00 10.27 117 MET B CA 1
ATOM 2080 C C . MET B 1 116 ? 8.307 20.566 23.732 1.00 15.37 117 MET B C 1
ATOM 2081 O O . MET B 1 116 ? 9.046 19.637 23.375 1.00 13.89 117 MET B O 1
ATOM 2086 N N . ALA B 1 117 ? 6.992 20.430 23.897 1.00 9.97 118 ALA B N 1
ATOM 2087 C CA . ALA B 1 117 ? 6.327 19.192 23.422 1.00 8.98 118 ALA B CA 1
ATOM 2088 C C . ALA B 1 117 ? 6.296 19.248 21.895 1.00 8.71 118 ALA B C 1
ATOM 2089 O O . ALA B 1 117 ? 6.081 20.305 21.327 1.00 9.05 118 ALA B O 1
ATOM 2091 N N . THR B 1 118 ? 6.502 18.113 21.236 1.00 7.80 119 THR B N 1
ATOM 2092 C CA . THR B 1 118 ? 6.539 18.080 19.757 1.00 7.06 119 THR B CA 1
ATOM 2093 C C . THR B 1 118 ? 5.687 16.863 19.379 1.00 9.19 119 THR B C 1
ATOM 2094 O O . THR B 1 118 ? 6.141 15.742 19.495 1.00 9.52 119 THR B O 1
ATOM 2098 N N . ARG B 1 119 ? 4.431 17.083 19.022 1.00 8.30 120 ARG B N 1
ATOM 2099 C CA . ARG B 1 119 ? 3.525 15.970 18.755 1.00 7.34 120 ARG B CA 1
ATOM 2100 C C . ARG B 1 119 ? 3.189 16.051 17.297 1.00 8.35 120 ARG B C 1
ATOM 2101 O O . ARG B 1 119 ? 3.175 17.157 16.716 1.00 10.00 120 ARG B O 1
ATOM 2109 N N . VAL B 1 120 ? 2.955 14.908 16.661 1.00 5.02 121 VAL B N 1
ATOM 2110 C CA . VAL B 1 120 ? 2.535 14.963 15.271 1.00 5.72 121 VAL B CA 1
ATOM 2111 C C . VAL B 1 120 ? 1.287 14.132 15.089 1.00 8.38 121 VAL B C 1
ATOM 2112 O O . VAL B 1 120 ? 1.235 13.005 15.563 1.00 7.49 121 VAL B O 1
ATOM 2116 N N . PHE B 1 121 ? 0.287 14.695 14.388 1.00 8.04 122 PHE B N 1
ATOM 2117 C CA . PHE B 1 121 ? -0.982 14.005 14.162 1.00 9.24 122 PHE B CA 1
ATOM 2118 C C . PHE B 1 121 ? -1.301 13.856 12.683 1.00 7.70 122 PHE B C 1
ATOM 2119 O O . PHE B 1 121 ? -0.912 14.717 11.895 1.00 8.63 122 PHE B O 1
ATOM 2127 N N . ASN B 1 122 ? -2.021 12.795 12.301 1.00 8.70 123 ASN B N 1
ATOM 2128 C CA . ASN B 1 122 ? -2.432 12.664 10.901 1.00 7.70 123 ASN B CA 1
ATOM 2129 C C . ASN B 1 122 ? -3.810 13.301 10.674 1.00 11.55 123 ASN B C 1
ATOM 2130 O O . ASN B 1 122 ? -4.336 13.995 11.557 1.00 11.59 123 ASN B O 1
ATOM 2135 N N . GLN B 1 123 ? -4.350 13.052 9.487 1.00 8.64 124 GLN B N 1
ATOM 2136 C CA . GLN B 1 123 ? -5.567 13.730 9.007 1.00 11.32 124 GLN B CA 1
ATOM 2137 C C . GLN B 1 123 ? -6.776 13.345 9.827 1.00 17.53 124 GLN B C 1
ATOM 2138 O O . GLN B 1 123 ? -7.716 14.150 9.982 1.00 20.23 124 GLN B O 1
ATOM 2144 N N . ALA B 1 124 ? -6.744 12.130 10.363 1.00 10.10 125 ALA B N 1
ATOM 2145 C CA . ALA B 1 124 ? -7.778 11.626 11.273 1.00 12.27 125 ALA B CA 1
ATOM 2146 C C . ALA B 1 124 ? -7.573 11.972 12.746 1.00 16.59 125 ALA B C 1
ATOM 2147 O O . A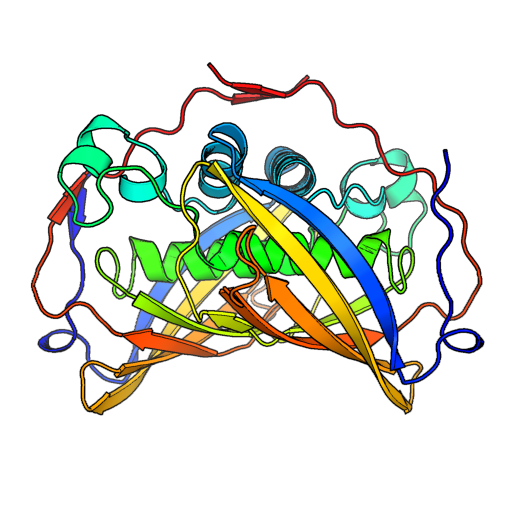LA B 1 124 ? -8.316 11.480 13.599 1.00 17.34 125 ALA B O 1
ATOM 2149 N N . GLY B 1 125 ? -6.619 12.845 13.040 1.00 13.13 126 GLY B N 1
ATOM 2150 C CA . GLY B 1 125 ? -6.257 13.200 14.402 1.00 12.14 126 GLY B CA 1
ATOM 2151 C C . GLY B 1 125 ? -5.591 12.133 15.255 1.00 13.03 126 GLY B C 1
ATOM 2152 O O . GLY B 1 125 ? -5.566 12.264 16.481 1.00 15.67 126 GLY B O 1
ATOM 2153 N N . LYS B 1 126 ? -5.057 11.084 14.636 1.00 12.34 127 LYS B N 1
ATOM 2154 C CA . LYS B 1 126 ? -4.346 10.051 15.365 1.00 11.15 127 LYS B CA 1
ATOM 2155 C C . LYS B 1 126 ? -2.914 10.530 15.540 1.00 14.20 127 LYS B C 1
ATOM 2156 O O . LYS B 1 126 ? -2.325 11.068 14.590 1.00 12.88 127 LYS B O 1
ATOM 2162 N N . GLN B 1 127 ? -2.363 10.307 16.730 1.00 8.53 128 GLN B N 1
ATOM 2163 C CA . GLN B 1 127 ? -0.979 10.728 17.001 1.00 7.60 128 GLN B CA 1
ATOM 2164 C C . GLN B 1 127 ? -0.043 9.786 16.271 1.00 9.53 128 GLN B C 1
ATOM 2165 O O . GLN B 1 127 ? -0.211 8.574 16.342 1.00 11.95 128 GLN B O 1
ATOM 2171 N N . VAL B 1 128 ? 0.920 10.314 15.530 1.00 9.09 129 VAL B N 1
ATOM 2172 C CA . VAL B 1 128 ? 1.846 9.426 14.818 1.00 8.77 129 VAL B CA 1
ATOM 2173 C C . VAL B 1 128 ? 3.238 9.550 15.375 1.00 11.66 129 VAL B C 1
ATOM 2174 O O . VAL B 1 128 ? 4.048 8.641 15.231 1.00 9.28 129 VAL B O 1
ATOM 2178 N N . VAL B 1 129 ? 3.499 10.675 16.043 1.00 6.50 130 VAL B N 1
ATOM 2179 C CA . VAL B 1 129 ? 4.768 10.899 16.749 1.00 9.47 130 VAL B CA 1
ATOM 2180 C C . VAL B 1 129 ? 4.530 11.645 18.076 1.00 8.99 130 VAL B C 1
ATOM 2181 O O . VAL B 1 129 ? 3.742 12.589 18.139 1.00 9.36 130 VAL B O 1
ATOM 2185 N N . ASP B 1 130 ? 5.236 11.233 19.126 1.00 6.12 131 ASP B N 1
ATOM 2186 C CA . ASP B 1 130 ? 5.249 11.967 20.382 1.00 8.32 131 ASP B CA 1
ATOM 2187 C C . ASP B 1 130 ? 6.695 12.231 20.724 1.00 11.19 131 ASP B C 1
ATOM 2188 O O . ASP B 1 130 ? 7.568 11.489 20.265 1.00 12.31 131 ASP B O 1
ATOM 2193 N N . GLY B 1 131 ? 6.968 13.287 21.471 1.00 10.29 132 GLY B N 1
ATOM 2194 C CA . GLY B 1 131 ? 8.346 13.542 21.855 1.00 11.06 132 GLY B CA 1
ATOM 2195 C C . GLY B 1 131 ? 8.469 14.917 22.424 1.00 10.11 132 GLY B C 1
ATOM 2196 O O . GLY B 1 131 ? 7.486 15.624 22.584 1.00 12.79 132 GLY B O 1
ATOM 2197 N N . GLU B 1 132 ? 9.708 15.301 22.699 1.00 8.09 133 GLU B N 1
ATOM 2198 C CA . GLU B 1 132 ? 9.985 16.541 23.363 1.00 8.31 133 GLU B CA 1
ATOM 2199 C C . GLU B 1 132 ? 11.332 17.063 22.830 1.00 16.91 133 GLU B C 1
ATOM 2200 O O . GLU B 1 132 ? 12.260 16.258 22.589 1.00 13.47 133 GLU B O 1
ATOM 2206 N N . ALA B 1 133 ? 11.408 18.375 22.622 1.00 9.48 134 ALA B N 1
ATOM 2207 C CA . ALA B 1 133 ? 12.652 19.039 22.178 1.00 10.84 134 ALA B CA 1
ATOM 2208 C C . ALA B 1 133 ? 13.237 19.820 23.343 1.00 15.04 134 ALA B C 1
ATOM 2209 O O . ALA B 1 133 ? 12.502 20.353 24.174 1.00 12.57 134 ALA B O 1
ATOM 2211 N N . GLU B 1 134 ? 14.554 19.880 23.408 1.00 9.97 135 GLU B N 1
ATOM 2212 C CA . GLU B 1 134 ? 15.218 20.794 24.332 1.00 10.27 135 GLU B CA 1
ATOM 2213 C C . GLU B 1 134 ? 15.889 21.818 23.449 1.00 10.57 135 GLU B C 1
ATOM 2214 O O . GLU B 1 134 ? 16.599 21.477 22.497 1.00 12.40 135 GLU B O 1
ATOM 2220 N N . ILE B 1 135 ? 15.652 23.090 23.739 1.00 10.69 136 ILE B N 1
ATOM 2221 C CA . ILE B 1 135 ? 16.223 24.118 22.903 1.00 7.29 136 ILE B CA 1
ATOM 2222 C C . ILE B 1 135 ? 16.767 25.239 23.746 1.00 14.13 136 ILE B C 1
ATOM 2223 O O . ILE B 1 135 ? 16.431 25.362 24.929 1.00 13.64 136 ILE B O 1
ATOM 2228 N N . MET B 1 136 ? 17.566 26.079 23.110 1.00 15.22 137 MET B N 1
ATOM 2229 C CA . MET B 1 136 ? 17.867 27.375 23.709 1.00 15.13 137 MET B CA 1
ATOM 2230 C C . MET B 1 136 ? 17.126 28.397 22.873 1.00 15.05 137 MET B C 1
ATOM 2231 O O . MET B 1 136 ? 17.436 28.588 21.713 1.00 12.37 137 MET B O 1
ATOM 2236 N N . ALA B 1 137 ? 16.116 29.043 23.439 1.00 11.65 138 ALA B N 1
ATOM 2237 C CA . ALA B 1 137 ? 15.337 30.007 22.680 1.00 11.47 138 ALA B CA 1
ATOM 2238 C C . ALA B 1 137 ? 16.152 31.289 22.428 1.00 12.85 138 ALA B C 1
ATOM 2239 O O . ALA B 1 137 ? 17.084 31.564 23.183 1.00 15.98 138 ALA B O 1
ATOM 2241 N N . PRO B 1 138 ? 15.829 32.022 21.362 1.00 16.88 139 PRO B N 1
ATOM 2242 C CA . PRO B 1 138 ? 16.630 33.206 21.051 1.00 19.00 139 PRO B CA 1
ATOM 2243 C C . PRO B 1 138 ? 16.436 34.271 22.098 1.00 23.12 139 PRO B C 1
ATOM 2244 O O . PRO B 1 138 ? 15.335 34.421 22.652 1.00 19.49 139 PRO B O 1
ATOM 2248 N N . GLU B 1 139 ? 17.515 34.988 22.391 1.00 24.74 140 GLU B N 1
ATOM 2249 C CA . GLU B 1 139 ? 17.410 36.062 23.362 1.00 24.24 140 GLU B CA 1
ATOM 2250 C C . GLU B 1 139 ? 16.750 37.287 22.748 1.00 26.92 140 GLU B C 1
ATOM 2251 O O . GLU B 1 139 ? 15.856 37.875 23.360 1.00 38.37 140 GLU B O 1
ATOM 2257 N N . GLU B 1 140 ? 17.145 37.671 21.538 1.00 27.79 141 GLU B N 1
ATOM 2258 C CA . GLU B 1 140 ? 16.576 38.885 20.946 1.00 31.88 141 GLU B CA 1
ATOM 2259 C C . GLU B 1 140 ? 15.592 38.666 19.812 1.00 28.97 141 GLU B C 1
ATOM 2260 O O . GLU B 1 140 ? 15.647 37.676 19.092 1.00 20.55 141 GLU B O 1
ATOM 2266 N N . LYS B 1 141 ? 14.681 39.620 19.665 1.00 21.07 142 LYS B N 1
ATOM 2267 C CA . LYS B 1 141 ? 13.719 39.634 18.581 1.00 25.60 142 LYS B CA 1
ATOM 2268 C C . LYS B 1 141 ? 14.413 39.741 17.220 1.00 39.29 142 LYS B C 1
ATOM 2269 O O . LYS B 1 141 ? 15.197 40.661 16.979 1.00 38.19 142 LYS B O 1
ATOM 2275 N N . LEU B 1 142 ? 14.116 38.797 16.332 1.00 30.64 143 LEU B N 1
ATOM 2276 C CA . LEU B 1 142 ? 14.677 38.793 14.997 1.00 27.61 143 LEU B CA 1
ATOM 2277 C C . LEU B 1 142 ? 13.567 38.686 13.977 1.00 34.83 143 LEU B C 1
ATOM 2278 O O . LEU B 1 142 ? 12.569 37.994 14.187 1.00 31.97 143 LEU B O 1
ATOM 2283 N N . SER B 1 143 ? 13.741 39.395 12.873 1.00 26.48 144 SER B N 1
ATOM 2284 C CA . SER B 1 143 ? 12.870 39.243 11.717 1.00 29.87 144 SER B CA 1
ATOM 2285 C C . SER B 1 143 ? 13.747 38.782 10.565 1.00 38.96 144 SER B C 1
ATOM 2286 O O . SER B 1 143 ? 14.770 39.416 10.275 1.00 39.61 144 SER B O 1
ATOM 2289 N N . VAL B 1 144 ? 13.388 37.659 9.941 1.00 29.19 145 VAL B N 1
ATOM 2290 C CA . VAL B 1 144 ? 14.229 37.067 8.906 1.00 24.86 145 VAL B CA 1
ATOM 2291 C C . VAL B 1 144 ? 13.429 36.802 7.630 1.00 21.51 145 VAL B C 1
ATOM 2292 O O . VAL B 1 144 ? 12.303 36.332 7.670 1.00 22.20 145 VAL B O 1
ATOM 2296 N N . GLU B 1 145 ? 14.010 37.132 6.485 1.00 22.29 146 GLU B N 1
ATOM 2297 C CA . GLU B 1 145 ? 13.458 36.732 5.201 1.00 19.25 146 GLU B CA 1
ATOM 2298 C C . GLU B 1 145 ? 13.866 35.302 4.863 1.00 18.85 146 GLU B C 1
ATOM 2299 O O . GLU B 1 145 ? 15.049 35.036 4.681 1.00 22.85 146 GLU B O 1
ATOM 2305 N N . LEU B 1 146 ? 12.918 34.370 4.802 1.00 20.62 147 LEU B N 1
ATOM 2306 C CA . LEU B 1 146 ? 13.304 32.994 4.529 1.00 18.19 147 LEU B CA 1
ATOM 2307 C C . LEU B 1 146 ? 13.863 32.886 3.103 1.00 19.87 147 LEU B C 1
ATOM 2308 O O . LEU B 1 146 ? 13.463 33.638 2.213 1.00 18.53 147 LEU B O 1
ATOM 2313 N N . ALA B 1 147 ? 14.794 31.962 2.885 1.00 14.93 148 ALA B N 1
ATOM 2314 C CA . ALA B 1 147 ? 15.392 31.837 1.558 1.00 12.43 148 ALA B CA 1
ATOM 2315 C C . ALA B 1 147 ? 14.456 31.129 0.584 1.00 18.55 148 ALA B C 1
ATOM 2316 O O . ALA B 1 147 ? 13.587 30.375 0.997 1.00 24.64 148 ALA B O 1
ATOM 2318 N N . GLU B 1 148 ? 14.617 31.394 -0.710 1.00 15.25 14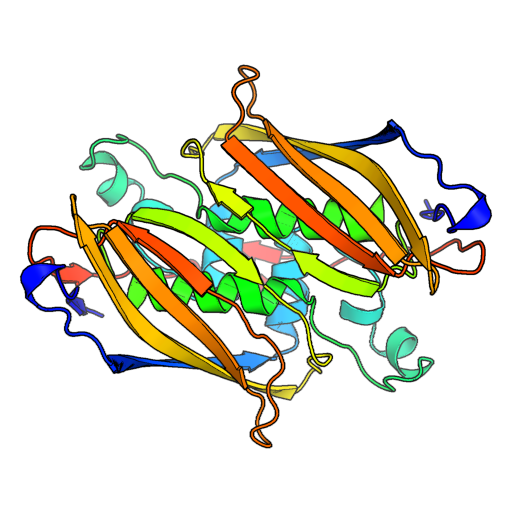9 GLU B N 1
ATOM 2319 C CA . GLU B 1 148 ? 13.916 30.609 -1.721 1.00 19.27 149 GLU B CA 1
ATOM 2320 C C . GLU B 1 148 ? 14.562 29.243 -1.871 1.00 20.42 149 GLU B C 1
ATOM 2321 O O . GLU B 1 148 ? 15.778 29.124 -1.825 1.00 22.67 149 GLU B O 1
ATOM 2327 N N . LEU B 1 149 ? 13.756 28.208 -2.062 1.00 26.20 150 LEU B N 1
ATOM 2328 C CA . LEU B 1 149 ? 14.318 26.935 -2.482 1.00 23.72 150 LEU B CA 1
ATOM 2329 C C . LEU B 1 149 ? 14.730 27.074 -3.942 1.00 22.34 150 LEU B C 1
ATOM 2330 O O . LEU B 1 149 ? 14.049 27.734 -4.730 1.00 24.17 150 LEU B O 1
ATOM 2335 N N . PRO B 1 150 ? 15.851 26.469 -4.315 1.00 26.58 151 PRO B N 1
ATOM 2336 C CA . PRO B 1 150 ? 16.183 26.391 -5.745 1.00 18.75 151 PRO B CA 1
ATOM 2337 C C . PRO B 1 150 ? 15.124 25.527 -6.477 1.00 30.05 151 PRO B C 1
ATOM 2338 O O . PRO B 1 150 ? 14.370 24.823 -5.818 1.00 21.84 151 PRO B O 1
ATOM 2342 N N . PRO B 1 151 ? 15.039 25.606 -7.813 1.00 30.03 152 PRO B N 1
ATOM 2343 C CA . PRO B 1 151 ? 13.992 24.764 -8.407 1.00 28.25 152 PRO B CA 1
ATOM 2344 C C . PRO B 1 151 ? 14.457 23.303 -8.380 1.00 20.87 152 PRO B C 1
ATOM 2345 O O . PRO B 1 151 ? 15.643 23.058 -8.577 1.00 20.90 152 PRO B O 1
ATOM 2349 N N . ILE B 1 152 ? 13.572 22.363 -8.080 1.00 17.32 153 ILE B N 1
ATOM 2350 C CA . ILE B 1 152 ? 13.992 20.963 -7.982 1.00 14.06 153 ILE B CA 1
ATOM 2351 C C . ILE B 1 152 ? 13.107 20.132 -8.907 1.00 16.30 153 ILE B C 1
ATOM 2352 O O . ILE B 1 152 ? 11.899 20.033 -8.697 1.00 23.08 153 ILE B O 1
ATOM 2357 N N . SER B 1 153 ? 13.701 19.523 -9.915 1.00 12.64 154 SER B N 1
ATOM 2358 C CA . SER B 1 153 ? 12.938 18.671 -10.819 1.00 16.93 154 SER B CA 1
ATOM 2359 C C . SER B 1 153 ? 13.256 17.212 -10.607 1.00 13.40 154 SER B C 1
ATOM 2360 O O . SER B 1 153 ? 14.409 16.816 -10.484 1.00 15.91 154 SER B O 1
ATOM 2363 N N . ILE B 1 154 ? 12.223 16.376 -10.586 1.00 13.52 155 ILE B N 1
ATOM 2364 C CA . ILE B 1 154 ? 12.464 14.959 -10.353 1.00 10.05 155 ILE B CA 1
ATOM 2365 C C . ILE B 1 154 ? 11.974 14.132 -11.527 1.00 13.44 155 ILE B C 1
ATOM 2366 O O . ILE B 1 154 ? 10.807 14.267 -11.899 1.00 21.70 155 ILE B O 1
ATOM 2371 N N . GLY B 1 155 ? 12.839 13.299 -12.090 1.00 15.67 156 GLY B N 1
ATOM 2372 C CA . GLY B 1 155 ? 12.490 12.474 -13.237 1.00 22.17 156 GLY B CA 1
ATOM 2373 C C . GLY B 1 155 ? 12.790 13.134 -14.578 1.00 28.20 156 GLY B C 1
ATOM 2374 O O . GLY B 1 155 ? 13.498 14.142 -14.645 1.00 32.02 156 GLY B O 1
#

CATH classification: 3.10.129.10

Organism: Pseudomonas aeruginosa (NCBI:txid287)

Secondary structure (DSSP, 8-state):
--EE---TTT--TT-EEEEEEE--HHHHHHHHHHH----GGGT-HHHHHTSTTSS-B--TTHHHHHHHHHHHHTSS-TT-EEEEEEEEE-S--BTT-EEEEEEEEEEEETTTEEEEEEEEE-TTS-EEEEEEEEEEPPSS--EEPPPPPPPEEE-/-EEE---TTT--TT-EEEEEEE--HHHHHHHHHHH----GGGT-HHHHHTSTTSS-B--TTHHHHHHHHHHHHTSS-TT-EEEEEEEEE-SPPBTT-EEEEEEEEEEE-STTEEEEEEEEE-TTS-EEEEEEEEEE--SS--EEEPPPPPPEEE-

Nearest PDB structures (foldseek):
  5cpg-assembly1_B  TM=1.006E+00  e=1.010E-33  Pseudomonas aeruginosa
  1iq6-assembly1_A  TM=9.751E-01  e=5.707E-16  Aeromonas caviae
  4ffu-assembly2_K  TM=8.399E-01  e=1.446E-13  Sinorhizobium meliloti 1021
  4rv2-assembly1_A-2  TM=8.000E-01  e=6.070E-09  Mycolicibacterium smegmatis MC2 155
  3bnv-assembly4_H  TM=8.500E-01  e=2.376E-05  Campylobacter jejuni